Protein AF-A0A7K3Y964-F1 (afdb_monomer_lite)

Sequence (233 aa):
MKKTQQKGSKSNDKAWMKWAYVGVALLFAVAMVGTYFSPMFNKGQAVQAGNVALIGYTIRGEDGRPLITTDQGLLEREYQKGNYNLLLSRGMEIPAGIEIPGEEITAIPIVHPPISGFSGFSLLGFEITSMSGGIAGMRPGEMRTISFSYGENRLEASLSEEDAEGLGLNFTEWEVGDLIPLGLTTSPEIPVGNDTPETPALRFGRILAKTPDSLAITYRYGSADITLNSIVR

Foldseek 3Di:
DDDDDDDDDPDDPVVVVVVVVVVVVVVVVVVVVVVVCVVVVPQADADAAQFKFWKWKFFAAQVRHTQEGQDPVVCVVCVVVVNQNYFYFHTDIAGAQDQDDFADWDFGATPPPDDPLAPHATDGSQQSNQVRHQSGRDTAQDKDKTWTDPDPDQQKDKAWCVRCVVQVHPLVPDDAFDWDWDFDDPDPDDDDDPDDDDRGHTFIWGFHDDDPTITMIHRDITIMTMHGNDTDD

Radius of gyration: 31.88 Å; chains: 1; bounding box: 89×57×113 Å

Structure (mmCIF, N/CA/C/O backbone):
data_AF-A0A7K3Y964-F1
#
_entry.id   AF-A0A7K3Y964-F1
#
loop_
_atom_site.group_PDB
_atom_site.id
_atom_site.type_symbol
_atom_site.label_atom_id
_atom_site.label_alt_id
_atom_site.label_comp_id
_atom_site.label_asym_id
_atom_site.label_entity_id
_atom_site.label_seq_id
_atom_site.pdbx_PDB_ins_code
_atom_site.Cartn_x
_atom_site.Cartn_y
_atom_site.Cartn_z
_atom_site.occupancy
_atom_site.B_iso_or_equiv
_atom_site.auth_seq_id
_atom_site.auth_comp_id
_atom_site.auth_asym_id
_atom_site.auth_atom_id
_atom_site.pdbx_PDB_model_num
ATOM 1 N N . MET A 1 1 ? 63.841 -34.257 -86.795 1.00 43.00 1 MET A N 1
ATOM 2 C CA . MET A 1 1 ? 64.032 -34.453 -85.333 1.00 43.00 1 MET A CA 1
ATOM 3 C C . MET A 1 1 ? 64.375 -33.077 -84.760 1.00 43.00 1 MET A C 1
ATOM 5 O O . MET A 1 1 ? 65.282 -32.475 -85.298 1.00 43.00 1 MET A O 1
ATOM 9 N N . LYS A 1 2 ? 63.652 -32.432 -83.839 1.00 40.22 2 LYS A N 1
ATOM 10 C CA . LYS A 1 2 ? 63.090 -32.850 -82.543 1.00 40.22 2 LYS A CA 1
ATOM 11 C C . LYS A 1 2 ? 61.685 -32.254 -82.325 1.00 40.22 2 LYS A C 1
ATOM 13 O O . LYS A 1 2 ? 61.419 -31.131 -82.732 1.00 40.22 2 LYS A O 1
ATOM 18 N N . LYS A 1 3 ? 60.821 -33.021 -81.653 1.00 44.44 3 LYS A N 1
ATOM 19 C CA . LYS A 1 3 ? 59.568 -32.565 -81.030 1.00 44.44 3 LYS A CA 1
ATOM 20 C C . LYS A 1 3 ? 59.890 -31.823 -79.728 1.00 44.44 3 LYS A C 1
ATOM 22 O O . LYS A 1 3 ? 60.706 -32.336 -78.966 1.00 44.44 3 LYS A O 1
ATOM 27 N N . THR A 1 4 ? 59.123 -30.784 -79.406 1.00 43.81 4 THR A N 1
ATOM 28 C CA . THR A 1 4 ? 58.690 -30.565 -78.019 1.00 43.81 4 THR A CA 1
ATOM 29 C C . THR A 1 4 ? 57.258 -30.046 -77.999 1.00 43.81 4 THR A C 1
ATOM 31 O O . THR A 1 4 ? 56.868 -29.172 -78.765 1.00 43.81 4 THR A O 1
ATOM 34 N N . GLN A 1 5 ? 56.472 -30.705 -77.161 1.00 41.06 5 GLN A N 1
ATOM 35 C CA . GLN A 1 5 ? 55.029 -30.641 -76.991 1.00 41.06 5 GLN A CA 1
ATOM 36 C C . GLN A 1 5 ? 54.697 -29.772 -75.767 1.00 41.06 5 GLN A C 1
ATOM 38 O O . GLN A 1 5 ? 55.498 -29.735 -74.837 1.00 41.06 5 GLN A O 1
ATOM 43 N N . GLN A 1 6 ? 53.449 -29.280 -75.720 1.00 40.16 6 GLN A N 1
ATOM 44 C CA . GLN A 1 6 ? 52.672 -28.920 -74.513 1.00 40.16 6 GLN A CA 1
ATOM 45 C C . GLN A 1 6 ? 53.098 -27.637 -73.761 1.00 40.16 6 GLN A C 1
ATOM 47 O O . GLN A 1 6 ? 54.265 -27.304 -73.694 1.00 40.16 6 GLN A O 1
ATOM 52 N N . LYS A 1 7 ? 52.210 -26.852 -73.135 1.00 33.53 7 LYS A N 1
ATOM 53 C CA . LYS A 1 7 ? 50.866 -27.117 -72.591 1.00 33.53 7 LYS A CA 1
ATOM 54 C C . LYS A 1 7 ? 50.181 -25.766 -72.324 1.00 33.53 7 LYS A C 1
ATOM 56 O O . LYS A 1 7 ? 50.843 -24.829 -71.894 1.00 33.53 7 LYS A O 1
ATOM 61 N N . GLY A 1 8 ? 48.868 -25.684 -72.528 1.00 47.78 8 GLY A N 1
ATOM 62 C CA . GLY A 1 8 ? 48.068 -24.557 -72.046 1.00 47.78 8 GLY A CA 1
ATOM 63 C C . GLY A 1 8 ? 47.901 -24.559 -70.523 1.00 47.78 8 GLY A C 1
ATOM 64 O O . GLY A 1 8 ? 48.021 -25.603 -69.881 1.00 47.78 8 GLY A O 1
ATOM 65 N N . SER A 1 9 ? 47.538 -23.406 -69.964 1.00 38.12 9 SER A N 1
ATOM 66 C CA . SER A 1 9 ? 46.955 -23.300 -68.624 1.00 38.12 9 SER A CA 1
ATOM 67 C C . SER A 1 9 ? 45.809 -22.280 -68.614 1.00 38.12 9 SER A C 1
ATOM 69 O O . SER A 1 9 ? 45.949 -21.113 -68.266 1.00 38.12 9 SER A O 1
ATOM 71 N N . LYS A 1 10 ? 44.610 -22.757 -68.973 1.00 51.78 10 LYS A N 1
ATOM 72 C CA . LYS A 1 10 ? 43.367 -22.228 -68.400 1.00 51.78 10 LYS A CA 1
ATOM 73 C C . LYS A 1 10 ? 43.337 -22.640 -66.927 1.00 51.78 10 LYS A C 1
ATOM 75 O O . LYS A 1 10 ? 43.128 -23.818 -66.658 1.00 51.78 10 LYS A O 1
ATOM 80 N N . SER A 1 11 ? 43.491 -21.699 -65.999 1.00 50.34 11 SER A N 1
ATOM 81 C CA . SER A 1 11 ? 42.806 -21.740 -64.697 1.00 50.34 11 SER A CA 1
ATOM 82 C C . SER A 1 11 ? 43.076 -20.465 -63.898 1.00 50.34 11 SER A C 1
ATOM 84 O O . SER A 1 11 ? 44.125 -20.356 -63.269 1.00 50.34 11 SER A O 1
ATOM 86 N N . ASN A 1 12 ? 42.117 -19.537 -63.858 1.00 52.75 12 ASN A N 1
ATOM 87 C CA . ASN A 1 12 ? 42.086 -18.528 -62.790 1.00 52.75 12 ASN A CA 1
ATOM 88 C C . ASN A 1 12 ? 40.698 -18.331 -62.141 1.00 52.75 12 ASN A C 1
ATOM 90 O O . ASN A 1 12 ? 40.605 -17.730 -61.078 1.00 52.75 12 ASN A O 1
ATOM 94 N N . ASP A 1 13 ? 39.635 -18.951 -62.667 1.00 54.66 13 ASP A N 1
ATOM 95 C CA . ASP A 1 13 ? 38.283 -18.847 -62.081 1.00 54.66 13 ASP A CA 1
ATOM 96 C C . ASP A 1 13 ? 38.135 -19.561 -60.724 1.00 54.66 13 ASP A C 1
ATOM 98 O O . ASP A 1 13 ? 37.376 -19.134 -59.854 1.00 54.66 13 ASP A O 1
ATOM 102 N N . LYS A 1 14 ? 38.898 -20.638 -60.486 1.00 55.53 14 LYS A N 1
ATOM 103 C CA . LYS A 1 14 ? 38.792 -21.433 -59.246 1.00 55.53 14 LYS A CA 1
ATOM 104 C C . LYS A 1 14 ? 39.404 -20.758 -58.014 1.00 55.53 14 LYS A C 1
ATOM 106 O O . LYS A 1 14 ? 39.062 -21.148 -56.901 1.00 55.53 14 LYS A O 1
ATOM 111 N N . ALA A 1 15 ? 40.314 -19.797 -58.182 1.00 58.81 15 ALA A N 1
ATOM 112 C CA . ALA A 1 15 ? 40.944 -19.103 -57.057 1.00 58.81 15 ALA A CA 1
ATOM 113 C C . ALA A 1 15 ? 40.028 -18.004 -56.497 1.00 58.81 15 ALA A C 1
ATOM 115 O O . ALA A 1 15 ? 39.830 -17.935 -55.287 1.00 58.81 15 ALA A O 1
ATOM 116 N N . TRP A 1 16 ? 39.393 -17.223 -57.377 1.00 59.56 16 TRP A N 1
ATOM 117 C CA . TRP A 1 16 ? 38.387 -16.216 -57.019 1.00 59.56 16 TRP A CA 1
ATOM 118 C C . TRP A 1 16 ? 37.216 -16.817 -56.228 1.00 59.56 16 TRP A C 1
ATOM 120 O O . TRP A 1 16 ? 36.847 -16.299 -55.175 1.00 59.56 16 TRP A O 1
ATOM 130 N N . MET A 1 17 ? 36.683 -17.962 -56.674 1.00 63.09 17 MET A N 1
ATOM 131 C CA . MET A 1 17 ? 35.567 -18.620 -55.979 1.00 63.09 17 MET A CA 1
ATOM 132 C C . MET A 1 17 ? 35.935 -19.072 -54.559 1.00 63.09 17 MET A C 1
ATOM 134 O O . MET A 1 17 ? 35.080 -19.041 -53.680 1.00 63.09 17 MET A O 1
ATOM 138 N N . LYS A 1 18 ? 37.197 -19.446 -54.300 1.00 63.88 18 LYS A N 1
ATOM 139 C CA . LYS A 1 18 ? 3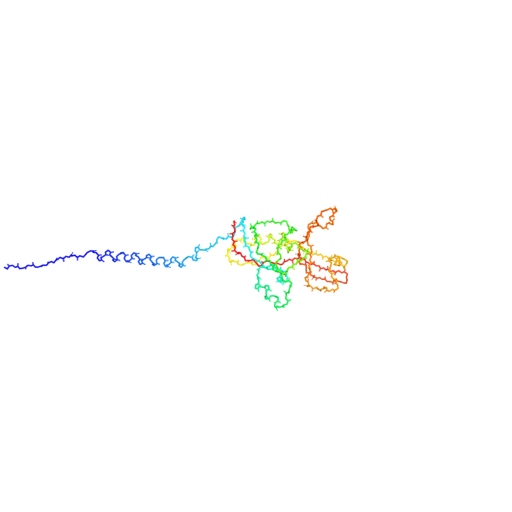7.659 -19.805 -52.948 1.00 63.88 18 LYS A CA 1
ATOM 140 C C . LYS A 1 18 ? 37.705 -18.590 -52.023 1.00 63.88 18 LYS A C 1
ATOM 142 O O . LYS A 1 18 ? 37.262 -18.694 -50.886 1.00 63.88 18 LYS A O 1
ATOM 147 N N . TRP A 1 19 ? 38.175 -17.442 -52.511 1.00 69.44 19 TRP A N 1
ATOM 148 C CA . TRP A 1 19 ? 38.199 -16.198 -51.733 1.00 69.44 19 TRP A CA 1
ATOM 149 C C . TRP A 1 19 ? 36.795 -15.658 -51.448 1.00 69.44 19 TRP A C 1
ATOM 151 O O . TRP A 1 19 ? 36.532 -15.220 -50.331 1.00 69.44 19 TRP A O 1
ATOM 161 N N . ALA A 1 20 ? 35.869 -15.780 -52.403 1.00 69.75 20 ALA A N 1
ATOM 162 C CA . ALA A 1 20 ? 34.461 -15.452 -52.187 1.00 69.75 20 ALA A CA 1
ATOM 163 C C . ALA A 1 20 ? 33.825 -16.350 -51.109 1.00 69.75 20 ALA A C 1
ATOM 165 O O . ALA A 1 20 ? 33.141 -15.854 -50.217 1.00 69.75 20 ALA A O 1
ATOM 166 N N . TYR A 1 21 ? 34.105 -17.658 -51.139 1.00 70.31 21 TYR A N 1
ATOM 167 C CA . TYR A 1 21 ? 33.585 -18.601 -50.144 1.00 70.31 21 TYR A CA 1
ATOM 168 C C . TYR A 1 21 ? 34.138 -18.330 -48.739 1.00 70.31 21 TYR A C 1
ATOM 170 O O . TYR A 1 21 ? 33.394 -18.375 -47.764 1.00 70.31 21 TYR A O 1
ATOM 178 N N . VAL A 1 22 ? 35.428 -17.995 -48.636 1.00 75.06 22 VAL A N 1
ATOM 179 C CA . VAL A 1 22 ? 36.065 -17.604 -47.368 1.00 75.06 22 VAL A CA 1
ATOM 180 C C . VAL A 1 22 ? 35.473 -16.294 -46.839 1.00 75.06 22 VAL A C 1
ATOM 182 O O . VAL A 1 22 ? 35.192 -16.201 -45.648 1.00 75.06 22 VAL A O 1
ATOM 185 N N . GLY A 1 23 ? 35.209 -15.311 -47.706 1.00 73.94 23 GLY A N 1
ATOM 186 C CA . GLY A 1 23 ? 34.567 -14.050 -47.319 1.00 73.94 23 GLY A CA 1
ATOM 187 C C . GLY A 1 23 ? 33.137 -14.234 -46.798 1.00 73.94 23 GLY A C 1
ATOM 188 O O . GLY A 1 23 ? 32.782 -13.676 -45.761 1.00 73.94 23 GLY A O 1
ATOM 189 N N . VAL A 1 24 ? 32.332 -15.066 -47.468 1.00 72.94 24 VAL A N 1
ATOM 190 C CA . VAL A 1 24 ? 30.958 -15.381 -47.036 1.00 72.94 24 VAL A CA 1
ATOM 191 C C . VAL A 1 24 ? 30.953 -16.197 -45.741 1.00 72.94 24 VAL A C 1
ATOM 193 O O . VAL A 1 24 ? 30.169 -15.904 -44.840 1.00 72.94 24 VAL A O 1
ATOM 196 N N . ALA A 1 25 ? 31.852 -17.176 -45.603 1.00 72.38 25 ALA A N 1
ATOM 197 C CA . ALA A 1 25 ? 31.982 -17.963 -44.378 1.00 72.38 25 ALA A CA 1
ATOM 198 C C . ALA A 1 25 ? 32.394 -17.097 -43.174 1.00 72.38 25 ALA A C 1
ATOM 200 O O . ALA A 1 25 ? 31.863 -17.278 -42.080 1.00 72.38 25 ALA A O 1
ATOM 201 N N . LEU A 1 26 ? 33.285 -16.118 -43.378 1.00 76.62 26 LEU A N 1
ATOM 202 C CA . LEU A 1 26 ? 33.692 -15.176 -42.335 1.00 76.62 26 LEU A CA 1
ATOM 203 C C . LEU A 1 26 ? 32.535 -14.255 -41.916 1.00 76.62 26 LEU A C 1
ATOM 205 O O . LEU A 1 26 ? 32.323 -14.051 -40.725 1.00 76.62 26 LEU A O 1
ATOM 209 N N . LEU A 1 27 ? 31.747 -13.747 -42.870 1.00 74.81 27 LEU A N 1
ATOM 210 C CA . LEU A 1 27 ? 30.560 -12.934 -42.576 1.00 74.81 27 LEU A CA 1
ATOM 211 C C . LEU A 1 27 ? 29.505 -13.714 -41.786 1.00 74.81 27 LEU A C 1
ATOM 213 O O . LEU A 1 27 ? 28.952 -13.181 -40.829 1.00 74.81 27 LEU A O 1
ATOM 217 N N . PHE A 1 28 ? 29.264 -14.981 -42.133 1.00 71.81 28 PHE A N 1
ATOM 218 C CA . PHE A 1 28 ? 28.361 -15.846 -41.369 1.00 71.81 28 PHE A CA 1
ATOM 219 C C . PHE A 1 28 ? 28.882 -16.129 -39.958 1.00 71.81 28 PHE A C 1
ATOM 221 O O . PHE A 1 28 ? 28.105 -16.079 -39.007 1.00 71.81 28 PHE A O 1
ATOM 228 N N . ALA A 1 29 ? 30.186 -16.366 -39.799 1.00 71.75 29 ALA A N 1
ATOM 229 C CA . ALA A 1 29 ? 30.793 -16.552 -38.485 1.00 71.75 29 ALA A CA 1
ATOM 230 C C . ALA A 1 29 ? 30.676 -15.284 -37.620 1.00 71.75 29 ALA A C 1
ATOM 232 O O . ALA A 1 29 ? 30.293 -15.369 -36.456 1.00 71.75 29 ALA A O 1
ATOM 233 N N . VAL A 1 30 ? 30.925 -14.099 -38.189 1.00 70.12 30 VAL A N 1
ATOM 234 C CA . VAL A 1 30 ? 30.773 -12.813 -37.486 1.00 70.12 30 VAL A CA 1
ATOM 235 C C . VAL A 1 30 ? 29.307 -12.522 -37.158 1.00 70.12 30 VAL A C 1
ATOM 237 O O . VAL A 1 30 ? 29.026 -12.061 -36.057 1.00 70.12 30 VAL A O 1
ATOM 240 N N . ALA A 1 31 ? 28.362 -12.832 -38.049 1.00 65.88 31 ALA A N 1
ATOM 241 C CA . ALA A 1 31 ? 26.932 -12.675 -37.782 1.00 65.88 31 ALA A CA 1
ATOM 242 C C . ALA A 1 31 ? 26.446 -13.619 -36.667 1.00 65.88 31 ALA A C 1
ATOM 244 O O . ALA A 1 31 ? 25.733 -13.177 -35.768 1.00 65.88 31 ALA A O 1
ATOM 245 N N . MET A 1 32 ? 26.889 -14.883 -36.671 1.00 67.62 32 MET A N 1
ATOM 246 C CA . MET A 1 32 ? 26.578 -15.849 -35.609 1.00 67.62 32 MET A CA 1
ATOM 247 C C . MET A 1 32 ? 27.171 -15.430 -34.255 1.00 67.62 32 MET A C 1
ATOM 249 O O . MET A 1 32 ? 26.496 -15.530 -33.232 1.00 67.62 32 MET A O 1
ATOM 253 N N . VAL A 1 33 ? 28.397 -14.899 -34.225 1.00 60.03 33 VAL A N 1
ATOM 254 C CA . VAL A 1 33 ? 28.997 -14.363 -32.988 1.00 60.03 33 VAL A CA 1
ATOM 255 C C . VAL A 1 33 ? 28.315 -13.054 -32.562 1.00 60.03 33 VAL A C 1
ATOM 257 O O . VAL A 1 33 ? 28.062 -12.852 -31.377 1.00 60.03 33 VAL A O 1
ATOM 260 N N . GLY A 1 34 ? 27.931 -12.193 -33.506 1.00 55.44 34 GLY A N 1
ATOM 261 C CA . GLY A 1 34 ? 27.191 -10.956 -33.245 1.00 55.44 34 GLY A CA 1
ATOM 262 C C . GLY A 1 34 ? 25.827 -11.200 -32.596 1.00 55.44 34 GLY A C 1
ATOM 263 O O . GLY A 1 34 ? 25.453 -10.482 -31.669 1.00 55.44 34 GLY A O 1
ATOM 264 N N . THR A 1 35 ? 25.117 -12.264 -32.989 1.00 57.16 35 THR A N 1
ATOM 265 C CA . THR A 1 35 ? 23.858 -12.661 -32.336 1.00 57.16 35 THR A CA 1
ATOM 266 C C . THR A 1 35 ? 24.044 -13.115 -30.886 1.00 57.16 35 THR A C 1
ATOM 268 O O . THR A 1 35 ? 23.168 -12.858 -30.064 1.00 57.16 35 THR A O 1
ATOM 271 N N . TYR A 1 36 ? 25.201 -13.687 -30.526 1.00 54.66 36 TYR A N 1
ATOM 272 C CA . TYR A 1 36 ? 25.518 -14.044 -29.135 1.00 54.66 36 TYR A CA 1
ATOM 273 C C . TYR A 1 36 ? 25.772 -12.823 -28.235 1.00 54.66 36 TYR A C 1
ATOM 275 O O . TYR A 1 36 ? 25.549 -12.902 -27.029 1.00 54.66 36 TYR A O 1
ATOM 283 N N . PHE A 1 37 ? 26.186 -11.685 -28.802 1.00 52.47 37 PHE A N 1
ATOM 284 C CA . PHE A 1 37 ? 26.335 -10.422 -28.067 1.00 52.47 37 PHE A CA 1
ATOM 285 C C . PHE A 1 37 ? 25.063 -9.565 -28.047 1.00 52.47 37 PHE A C 1
ATOM 287 O O . PHE A 1 37 ? 25.007 -8.586 -27.302 1.00 52.47 37 PHE A O 1
ATOM 294 N N . SER A 1 38 ? 24.020 -9.933 -28.796 1.00 50.50 38 SER A N 1
ATOM 295 C CA . SER A 1 38 ? 22.743 -9.206 -28.822 1.00 50.50 38 SER A CA 1
ATOM 296 C C . SER A 1 38 ? 22.124 -8.969 -27.424 1.00 50.50 38 SER A C 1
ATOM 298 O O . SER A 1 38 ? 21.697 -7.842 -27.164 1.00 50.50 38 SER A O 1
ATOM 300 N N . PRO A 1 39 ? 22.176 -9.914 -26.456 1.00 52.00 39 PRO A N 1
ATOM 301 C CA . PRO A 1 39 ? 21.685 -9.668 -25.094 1.00 52.00 39 PRO A CA 1
ATOM 302 C C . PRO A 1 39 ? 22.510 -8.635 -24.307 1.00 52.00 39 PRO A C 1
ATOM 304 O O . PRO A 1 39 ? 22.004 -8.029 -23.368 1.00 52.00 39 PRO A O 1
ATOM 307 N N . MET A 1 40 ? 23.779 -8.412 -24.672 1.00 49.53 40 MET A N 1
ATOM 308 C CA . MET A 1 40 ? 24.659 -7.453 -23.992 1.00 49.53 40 MET A CA 1
ATOM 309 C C . MET A 1 40 ? 24.395 -6.006 -24.444 1.00 49.53 40 MET A C 1
ATOM 311 O O . MET A 1 40 ? 24.600 -5.078 -23.661 1.00 49.53 40 MET A O 1
ATOM 315 N N . PHE A 1 41 ? 23.891 -5.824 -25.670 1.00 52.41 41 PHE A N 1
ATOM 316 C CA . PHE A 1 41 ? 23.485 -4.525 -26.223 1.00 52.41 41 PHE A CA 1
ATOM 317 C C . PHE A 1 41 ? 22.036 -4.148 -25.899 1.00 52.41 41 PHE A C 1
ATOM 319 O O . PHE A 1 41 ? 21.684 -2.977 -25.984 1.00 52.41 41 PHE A O 1
ATOM 326 N N . ASN A 1 42 ? 21.218 -5.107 -25.457 1.00 48.47 42 ASN A N 1
ATOM 327 C CA . ASN A 1 42 ? 19.832 -4.879 -25.050 1.00 48.47 42 ASN A CA 1
ATOM 328 C C . ASN A 1 42 ? 19.694 -4.609 -23.539 1.00 48.47 42 ASN A C 1
ATOM 330 O O . ASN A 1 42 ? 18.704 -4.981 -22.911 1.00 48.47 42 ASN A O 1
ATOM 334 N N . LYS A 1 43 ? 20.696 -3.961 -22.927 1.00 56.91 43 LYS A N 1
ATOM 335 C CA . LYS A 1 43 ? 20.522 -3.363 -21.599 1.00 56.91 43 LYS A CA 1
ATOM 336 C C . LYS A 1 43 ? 19.595 -2.166 -21.776 1.00 56.91 43 LYS A C 1
ATOM 338 O O . LYS A 1 43 ? 20.063 -1.077 -22.096 1.00 56.91 43 LYS A O 1
ATOM 343 N N . GLY A 1 44 ? 18.292 -2.400 -21.618 1.00 66.56 44 GLY A N 1
ATOM 344 C CA . GLY A 1 44 ? 17.281 -1.348 -21.637 1.00 66.56 44 GLY A CA 1
ATOM 345 C C . GLY A 1 44 ? 17.713 -0.165 -20.769 1.00 66.56 44 GLY A C 1
ATOM 346 O O . GLY A 1 44 ? 18.407 -0.343 -19.759 1.00 66.56 44 GLY A O 1
ATOM 347 N N . GLN A 1 45 ? 17.350 1.042 -21.203 1.00 85.31 45 GLN A N 1
ATOM 348 C CA . GLN A 1 45 ? 17.661 2.268 -20.478 1.00 85.31 45 GLN A CA 1
ATOM 349 C C . GLN A 1 45 ? 17.210 2.126 -19.020 1.00 85.31 45 GLN A C 1
ATOM 351 O O . GLN A 1 45 ? 16.137 1.594 -18.741 1.00 85.31 45 GLN A O 1
ATOM 356 N N . ALA A 1 46 ? 18.072 2.539 -18.093 1.00 92.25 46 ALA A N 1
ATOM 357 C CA . ALA A 1 46 ? 17.712 2.603 -16.686 1.00 92.25 46 ALA A CA 1
ATOM 358 C C . ALA A 1 46 ? 16.883 3.865 -16.430 1.00 92.25 46 ALA A C 1
ATOM 360 O O . ALA A 1 46 ? 17.123 4.893 -17.066 1.00 92.25 46 ALA A O 1
ATOM 361 N N . VAL A 1 47 ? 15.951 3.792 -15.483 1.00 93.31 47 VAL A N 1
ATOM 362 C CA . VAL A 1 47 ? 15.156 4.937 -15.028 1.00 93.31 47 VAL A CA 1
ATOM 363 C C . VAL A 1 47 ? 16.080 6.039 -14.519 1.00 93.31 47 VAL A C 1
ATOM 365 O O . VAL A 1 47 ? 16.936 5.795 -13.666 1.00 93.31 47 VAL A O 1
ATOM 368 N N . GLN A 1 48 ? 15.892 7.257 -15.017 1.00 92.69 48 GLN A N 1
ATOM 369 C CA . GLN A 1 48 ? 16.549 8.468 -14.532 1.00 92.69 48 GLN A CA 1
ATOM 370 C C . GLN A 1 48 ? 15.511 9.396 -13.897 1.00 92.69 48 GLN A C 1
ATOM 372 O O . GLN A 1 48 ? 14.310 9.250 -14.121 1.00 92.69 48 GLN A O 1
ATOM 377 N N . ALA A 1 49 ? 15.967 10.352 -13.086 1.00 90.38 49 ALA A N 1
ATOM 378 C CA . ALA A 1 49 ? 15.080 11.366 -12.527 1.00 90.38 49 ALA A CA 1
ATOM 379 C C . ALA A 1 49 ? 14.357 12.125 -13.654 1.00 90.38 49 ALA A C 1
ATOM 381 O O . ALA A 1 49 ? 14.973 12.489 -14.657 1.00 90.38 49 ALA A O 1
ATOM 382 N N . GLY A 1 50 ? 13.053 12.340 -13.491 1.00 88.44 50 GLY A N 1
ATOM 383 C CA . GLY A 1 50 ? 12.192 12.950 -14.506 1.00 88.44 50 GLY A CA 1
ATOM 384 C C . GLY 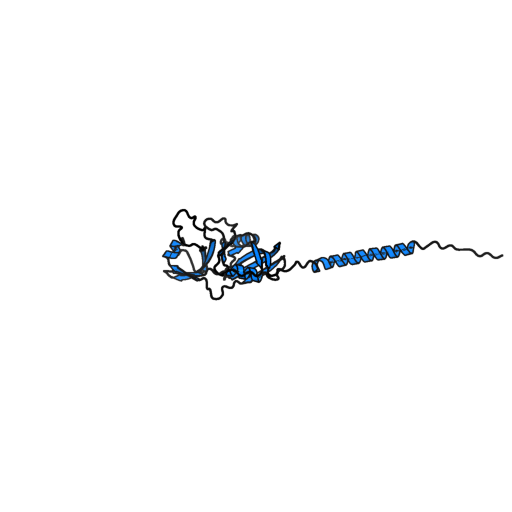A 1 50 ? 11.581 11.970 -15.512 1.00 88.44 50 GLY A C 1
ATOM 385 O O . GLY A 1 50 ? 10.628 12.352 -16.192 1.00 88.44 50 GLY A O 1
ATOM 386 N N . ASN A 1 51 ? 12.048 10.716 -15.582 1.00 93.81 51 ASN A N 1
ATOM 387 C CA . ASN A 1 51 ? 11.332 9.686 -16.333 1.00 93.81 51 ASN A CA 1
ATOM 388 C C . ASN A 1 51 ? 9.992 9.352 -15.671 1.00 93.81 51 ASN A C 1
ATOM 390 O O . ASN A 1 51 ? 9.836 9.476 -14.457 1.00 93.81 51 ASN A O 1
ATOM 394 N N . VAL A 1 52 ? 9.051 8.842 -16.461 1.00 96.00 52 VAL A N 1
ATOM 395 C CA . VAL A 1 52 ? 7.839 8.190 -15.950 1.00 96.00 52 VAL A CA 1
ATOM 396 C C . VAL A 1 52 ? 7.942 6.692 -16.192 1.00 96.00 52 VAL A C 1
ATOM 398 O O . VAL A 1 52 ? 8.145 6.243 -17.322 1.00 96.00 52 VAL A O 1
ATOM 401 N N . ALA A 1 53 ? 7.805 5.916 -15.123 1.00 96.19 53 ALA A N 1
ATOM 402 C CA . ALA A 1 53 ? 7.860 4.464 -15.146 1.00 96.19 53 ALA A CA 1
ATOM 403 C C . ALA A 1 53 ? 6.463 3.865 -14.982 1.00 96.19 53 ALA A C 1
ATOM 405 O O . ALA A 1 53 ? 5.703 4.303 -14.124 1.00 96.19 53 ALA A O 1
ATOM 406 N N . LEU A 1 54 ? 6.154 2.823 -15.753 1.00 97.38 54 LEU A N 1
ATOM 407 C CA . LEU A 1 54 ? 5.008 1.960 -15.489 1.00 97.38 54 LEU A CA 1
ATOM 408 C C . LEU A 1 54 ? 5.466 0.815 -14.587 1.00 97.38 54 LEU A C 1
ATOM 410 O O . LEU A 1 54 ? 6.358 0.045 -14.958 1.00 97.38 54 LEU A O 1
ATOM 414 N N . ILE A 1 55 ? 4.839 0.680 -13.422 1.00 98.00 55 ILE A N 1
ATOM 415 C CA . ILE A 1 55 ? 5.223 -0.305 -12.411 1.00 98.00 55 ILE A CA 1
ATOM 416 C C . ILE A 1 55 ? 4.087 -1.268 -12.061 1.00 98.00 55 ILE A C 1
ATOM 418 O O . ILE A 1 55 ? 2.913 -0.896 -12.019 1.00 98.00 55 ILE A O 1
ATOM 422 N N . GLY A 1 56 ? 4.454 -2.516 -11.780 1.00 98.44 56 GLY A N 1
ATOM 423 C CA . GLY A 1 56 ? 3.681 -3.418 -10.929 1.00 98.44 56 GLY A CA 1
ATOM 424 C C . GLY A 1 56 ? 4.187 -3.313 -9.493 1.00 98.44 56 GLY A C 1
ATOM 425 O O . GLY A 1 56 ? 5.350 -2.964 -9.278 1.00 98.44 56 GLY A O 1
ATOM 426 N N . TYR A 1 57 ? 3.342 -3.590 -8.506 1.00 98.62 57 TYR A N 1
ATOM 427 C CA . TYR A 1 57 ? 3.725 -3.443 -7.105 1.00 98.62 57 TYR A CA 1
ATOM 428 C C . TYR A 1 57 ? 2.963 -4.378 -6.164 1.00 98.62 57 TYR A C 1
ATOM 430 O O . TYR A 1 57 ? 1.867 -4.841 -6.466 1.00 98.62 57 TYR A O 1
ATOM 438 N N . THR A 1 58 ? 3.543 -4.621 -4.990 1.00 98.69 58 THR A N 1
ATOM 439 C CA . THR A 1 58 ? 2.847 -5.122 -3.799 1.00 98.69 58 THR A CA 1
ATOM 440 C C . THR A 1 58 ? 3.197 -4.233 -2.619 1.00 98.69 58 THR A C 1
ATOM 442 O O . THR A 1 58 ? 4.360 -4.172 -2.229 1.00 98.69 58 THR A O 1
ATOM 445 N N . ILE A 1 59 ? 2.203 -3.560 -2.050 1.00 98.62 59 ILE A N 1
ATOM 446 C CA . ILE A 1 59 ? 2.363 -2.768 -0.830 1.00 98.62 59 ILE A CA 1
ATOM 447 C C . ILE A 1 59 ? 2.208 -3.694 0.367 1.00 98.62 59 ILE A C 1
ATOM 449 O O . ILE A 1 59 ? 1.272 -4.498 0.420 1.00 98.62 59 ILE A O 1
ATOM 453 N N . ARG A 1 60 ? 3.120 -3.578 1.329 1.00 98.19 60 ARG A N 1
ATOM 454 C CA . ARG A 1 60 ? 3.143 -4.395 2.539 1.00 98.19 60 ARG A CA 1
ATOM 455 C C . ARG A 1 60 ? 2.983 -3.546 3.786 1.00 98.19 60 ARG A C 1
ATOM 457 O O . ARG A 1 60 ? 3.549 -2.457 3.882 1.00 98.19 60 ARG A O 1
ATOM 464 N N . GLY A 1 61 ? 2.262 -4.083 4.764 1.00 96.19 61 GLY A N 1
ATOM 465 C CA . GLY A 1 61 ? 2.262 -3.565 6.127 1.00 96.19 61 GLY A CA 1
ATOM 466 C C . GLY A 1 61 ? 3.649 -3.667 6.764 1.00 96.19 61 GLY A C 1
ATOM 467 O O . GLY A 1 61 ? 4.545 -4.338 6.248 1.00 96.19 61 GLY A O 1
ATOM 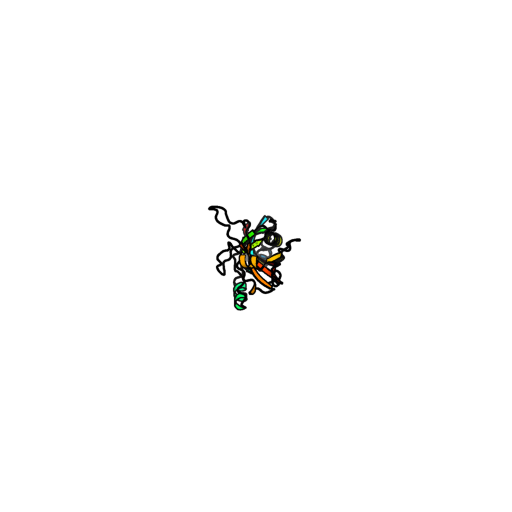468 N N . GLU A 1 62 ? 3.842 -3.007 7.904 1.00 93.44 62 GLU A N 1
ATOM 469 C CA . GLU A 1 62 ? 5.102 -3.085 8.664 1.00 93.44 62 GLU A CA 1
ATOM 470 C C . GLU A 1 62 ? 5.429 -4.503 9.161 1.00 93.44 62 GLU A C 1
ATOM 472 O O . GLU A 1 62 ? 6.585 -4.822 9.422 1.00 93.44 62 GLU A O 1
ATOM 477 N N . ASP A 1 63 ? 4.423 -5.370 9.263 1.00 91.44 63 ASP A N 1
ATOM 478 C CA . ASP A 1 63 ? 4.567 -6.788 9.595 1.00 91.44 63 ASP A CA 1
ATOM 479 C C . ASP A 1 63 ? 4.866 -7.676 8.368 1.00 91.44 63 ASP A C 1
ATOM 481 O O . ASP A 1 63 ? 4.959 -8.898 8.483 1.00 91.44 63 ASP A O 1
ATOM 485 N N . GLY A 1 64 ? 5.014 -7.072 7.184 1.00 93.50 64 GLY A N 1
ATOM 486 C CA . GLY A 1 64 ? 5.310 -7.751 5.925 1.00 93.50 64 GLY A CA 1
ATOM 487 C C . GLY A 1 64 ? 4.092 -8.344 5.210 1.00 93.50 64 GLY A C 1
ATOM 488 O O . GLY A 1 64 ? 4.247 -8.863 4.093 1.00 93.50 64 GLY A O 1
ATOM 489 N N . ARG A 1 65 ? 2.884 -8.261 5.789 1.00 93.44 65 ARG A N 1
ATOM 490 C CA . ARG A 1 65 ? 1.662 -8.760 5.142 1.00 93.44 65 ARG A CA 1
ATOM 491 C C . ARG A 1 65 ? 1.342 -7.933 3.896 1.00 93.44 65 ARG A C 1
ATOM 493 O O . ARG A 1 65 ? 1.398 -6.705 3.962 1.00 93.44 65 ARG A O 1
ATOM 500 N N . PRO A 1 66 ? 1.014 -8.565 2.757 1.00 97.19 66 PRO A N 1
ATOM 501 C CA . PRO A 1 66 ? 0.601 -7.829 1.571 1.00 97.19 66 PRO A CA 1
ATOM 502 C C . PRO A 1 66 ? -0.787 -7.215 1.807 1.00 97.19 66 PRO A C 1
ATOM 504 O O . PRO A 1 66 ? -1.691 -7.889 2.295 1.00 97.19 66 PRO A O 1
ATOM 507 N N . LEU A 1 67 ? -0.946 -5.940 1.455 1.00 97.69 67 LEU A N 1
ATOM 508 C CA . LEU A 1 67 ? -2.187 -5.177 1.633 1.00 97.69 67 LEU A CA 1
ATOM 509 C C . LEU A 1 67 ? -2.894 -4.940 0.298 1.00 97.69 67 LEU A C 1
ATOM 511 O O . LEU A 1 67 ? -4.098 -5.141 0.172 1.00 97.69 67 LEU A O 1
ATOM 515 N N .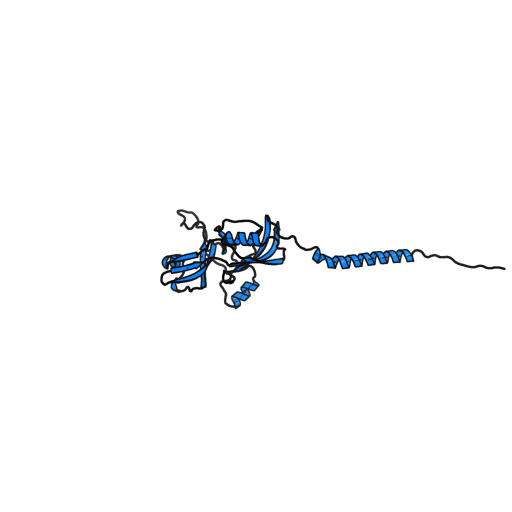 ILE A 1 68 ? -2.126 -4.558 -0.722 1.00 98.38 68 ILE A N 1
ATOM 516 C CA . ILE A 1 68 ? -2.605 -4.414 -2.095 1.00 98.38 68 ILE A CA 1
ATOM 517 C C . ILE A 1 68 ? -1.511 -4.836 -3.071 1.00 98.38 68 ILE A C 1
ATOM 519 O O . ILE A 1 68 ? -0.330 -4.567 -2.845 1.00 98.38 68 ILE A O 1
ATOM 523 N N . THR A 1 69 ? -1.886 -5.519 -4.147 1.00 98.62 69 THR A N 1
ATOM 524 C CA . THR A 1 69 ? -0.945 -6.045 -5.140 1.00 98.62 69 THR A CA 1
ATOM 525 C C . THR A 1 69 ? -1.448 -5.868 -6.565 1.00 98.62 69 THR A C 1
ATOM 527 O O . THR A 1 69 ? -2.644 -5.759 -6.806 1.00 98.62 69 THR A O 1
ATOM 530 N N . THR A 1 70 ? -0.536 -5.875 -7.531 1.00 98.56 70 THR A N 1
ATOM 531 C CA . THR A 1 70 ? -0.840 -6.059 -8.956 1.00 98.56 70 THR A CA 1
ATOM 532 C C . THR A 1 70 ? -0.614 -7.505 -9.419 1.00 98.56 70 THR A C 1
ATOM 534 O O . THR A 1 70 ? -0.911 -7.828 -10.566 1.00 98.56 70 THR A O 1
ATOM 537 N N . ASP A 1 71 ? -0.054 -8.372 -8.567 1.00 98.12 71 ASP A N 1
ATOM 538 C CA . ASP A 1 71 ? 0.212 -9.785 -8.863 1.00 98.12 71 ASP A CA 1
ATOM 539 C C . ASP A 1 71 ? -1.026 -10.641 -8.547 1.00 98.12 71 ASP A C 1
ATOM 541 O O . ASP A 1 71 ? -1.320 -10.965 -7.394 1.00 98.12 71 ASP A O 1
ATOM 545 N N . GLN A 1 72 ? -1.743 -11.043 -9.599 1.00 97.44 72 GLN A N 1
ATOM 546 C CA . GLN A 1 72 ? -2.906 -11.932 -9.493 1.00 97.44 72 GLN A CA 1
ATOM 547 C C . GLN A 1 72 ? -2.549 -13.300 -8.902 1.00 97.44 72 GLN A C 1
ATOM 549 O O . GLN A 1 72 ? -3.316 -13.851 -8.118 1.00 97.44 72 GLN A O 1
ATOM 554 N N . GLY A 1 73 ? -1.368 -13.835 -9.216 1.00 97.81 73 GLY A N 1
ATOM 555 C CA . GLY A 1 73 ? -0.928 -15.111 -8.666 1.00 97.81 73 GLY A CA 1
ATOM 556 C C . GLY A 1 73 ? -0.644 -15.016 -7.168 1.00 97.81 73 GLY A C 1
ATOM 557 O O . GLY A 1 73 ? -0.883 -15.977 -6.437 1.00 97.81 73 GLY A O 1
ATOM 558 N N . LEU A 1 74 ? -0.143 -13.874 -6.684 1.00 97.62 74 LEU A N 1
ATOM 559 C CA . LEU A 1 74 ? -0.014 -13.632 -5.245 1.00 97.62 74 LEU A CA 1
ATOM 560 C C . LEU A 1 74 ? -1.384 -13.587 -4.572 1.00 97.62 74 LEU A C 1
ATOM 562 O O . LEU A 1 74 ? -1.565 -14.269 -3.565 1.00 97.62 74 LEU A O 1
ATOM 566 N N . LEU A 1 75 ? -2.338 -12.850 -5.146 1.00 98.00 75 LEU A N 1
ATOM 567 C CA . LEU A 1 75 ? -3.709 -12.775 -4.641 1.00 98.00 75 LEU A CA 1
ATOM 568 C C . LEU A 1 75 ? -4.329 -14.168 -4.476 1.00 98.00 75 LEU A C 1
ATOM 570 O O . LEU A 1 75 ? -4.777 -14.520 -3.387 1.00 98.00 75 LEU A O 1
ATOM 574 N N . GLU A 1 76 ? -4.292 -14.984 -5.531 1.00 97.31 76 GLU A N 1
ATOM 575 C CA . GLU A 1 76 ? -4.844 -16.342 -5.520 1.00 97.31 76 GLU A CA 1
ATOM 576 C C . GLU A 1 76 ? -4.219 -17.212 -4.423 1.00 97.31 76 GLU A C 1
ATOM 578 O O . GLU A 1 76 ? -4.932 -17.892 -3.681 1.00 97.31 76 GLU A O 1
ATOM 583 N N . ARG A 1 77 ? -2.887 -17.169 -4.278 1.00 97.44 77 ARG A N 1
ATOM 584 C CA . ARG A 1 77 ? -2.171 -17.940 -3.249 1.00 97.44 77 ARG A CA 1
ATOM 585 C C . ARG A 1 77 ? -2.521 -17.493 -1.835 1.00 97.44 77 ARG A C 1
ATOM 587 O O . ARG A 1 77 ? -2.583 -18.334 -0.944 1.00 97.44 77 ARG A O 1
ATOM 594 N N . GLU A 1 78 ? -2.703 -16.198 -1.606 1.00 96.62 78 GLU A N 1
ATOM 595 C CA . GLU A 1 78 ? -3.074 -15.673 -0.291 1.00 96.62 78 GLU A CA 1
ATOM 596 C C . GLU A 1 78 ? -4.534 -16.006 0.046 1.00 96.62 78 GLU A C 1
ATOM 598 O O . GLU A 1 78 ? -4.818 -16.454 1.156 1.00 96.62 78 GLU A O 1
ATOM 603 N N . TYR A 1 79 ? -5.445 -15.938 -0.925 1.00 96.38 79 TYR A N 1
ATOM 604 C CA . TYR A 1 79 ? -6.850 -16.306 -0.721 1.00 96.38 79 TYR A CA 1
ATOM 605 C C . TYR A 1 79 ? -7.006 -17.796 -0.409 1.00 96.38 79 TYR A C 1
ATOM 607 O O . TYR A 1 79 ? -7.768 -18.163 0.481 1.00 96.38 79 TYR A O 1
ATOM 615 N N . GLN A 1 80 ? -6.225 -18.663 -1.058 1.00 96.50 80 GLN A N 1
ATOM 616 C CA . GLN A 1 80 ? -6.188 -20.096 -0.736 1.00 96.50 80 GLN A CA 1
ATOM 617 C C . GLN A 1 80 ? -5.716 -20.383 0.698 1.00 96.50 80 GLN A C 1
ATOM 619 O O . GLN A 1 80 ? -6.076 -21.414 1.263 1.00 96.50 80 GLN A O 1
ATOM 624 N N . LYS A 1 81 ? -4.934 -19.480 1.300 1.00 95.31 81 LYS A N 1
ATOM 625 C CA . LYS A 1 81 ? -4.515 -19.558 2.709 1.00 95.31 81 LYS A CA 1
ATOM 626 C C . LYS A 1 81 ? -5.527 -18.931 3.675 1.00 95.31 81 LYS A C 1
ATOM 628 O O . LYS A 1 81 ? -5.291 -18.959 4.878 1.00 95.31 81 LYS A O 1
ATOM 633 N N . GLY A 1 82 ? -6.624 -18.362 3.171 1.00 92.38 82 GLY A N 1
ATOM 634 C CA . GLY A 1 82 ? -7.623 -17.642 3.961 1.00 92.38 82 GLY A CA 1
ATOM 635 C C . GLY A 1 82 ? -7.328 -16.151 4.166 1.00 92.38 82 GLY A C 1
ATOM 636 O O . GLY A 1 82 ? -8.039 -15.495 4.923 1.00 92.38 82 GLY A O 1
ATOM 637 N N . ASN A 1 83 ? -6.316 -15.589 3.497 1.00 88.50 83 ASN A N 1
ATOM 638 C CA . ASN A 1 83 ? -5.961 -14.173 3.607 1.00 88.50 83 ASN A CA 1
ATOM 639 C C . ASN A 1 83 ? -6.773 -13.328 2.613 1.00 88.50 83 ASN A C 1
ATOM 641 O O . ASN A 1 83 ? -6.260 -12.876 1.590 1.00 88.50 83 ASN A O 1
ATOM 645 N N . TYR A 1 84 ? -8.049 -13.100 2.927 1.00 90.12 84 TYR A N 1
ATOM 646 C CA . TYR A 1 84 ? -8.980 -12.360 2.061 1.00 90.12 84 TYR A CA 1
ATOM 647 C C . TYR A 1 84 ? -8.827 -10.830 2.115 1.00 90.12 84 TYR A C 1
ATOM 649 O O . TYR A 1 84 ? -9.431 -10.125 1.313 1.00 90.12 84 TYR A O 1
ATOM 657 N N . ASN A 1 85 ? -7.990 -10.312 3.019 1.00 90.06 85 ASN A N 1
ATOM 658 C CA . ASN A 1 85 ? -7.757 -8.871 3.184 1.00 90.06 85 ASN A CA 1
ATOM 659 C C . ASN A 1 85 ? -6.797 -8.281 2.133 1.00 90.06 85 ASN A C 1
ATOM 661 O O . ASN A 1 85 ? -6.592 -7.070 2.105 1.00 90.06 85 ASN A O 1
ATOM 665 N N . LEU A 1 86 ? -6.198 -9.117 1.275 1.00 96.81 86 LEU A N 1
ATOM 666 C CA . LEU A 1 86 ? -5.354 -8.654 0.177 1.00 96.81 86 LEU A CA 1
ATOM 667 C C . LEU A 1 86 ? -6.217 -8.128 -0.974 1.00 96.81 86 LEU A C 1
ATOM 669 O O . LEU A 1 86 ? -7.079 -8.833 -1.503 1.00 96.81 86 LEU A O 1
ATOM 673 N N . LEU A 1 87 ? -5.936 -6.895 -1.383 1.00 97.69 87 LEU A N 1
ATOM 674 C CA . LEU A 1 87 ? -6.585 -6.227 -2.503 1.00 97.69 87 LEU A CA 1
ATOM 675 C C . LEU A 1 87 ? -5.778 -6.399 -3.798 1.00 97.69 87 LEU A C 1
ATOM 677 O O . LEU A 1 87 ? -4.550 -6.491 -3.785 1.00 97.69 87 LEU A O 1
ATOM 681 N N . LEU A 1 88 ? -6.464 -6.372 -4.936 1.00 98.31 88 LEU A N 1
ATOM 682 C CA . LEU A 1 88 ? -5.867 -6.306 -6.266 1.00 98.31 88 LEU A CA 1
ATOM 683 C C . LEU A 1 88 ? -6.022 -4.896 -6.837 1.00 98.31 88 LEU A C 1
ATOM 685 O O . LEU A 1 88 ? -7.100 -4.304 -6.766 1.00 98.31 88 LEU A O 1
ATOM 689 N N . SER A 1 89 ? -4.972 -4.396 -7.480 1.00 97.94 89 SER A N 1
ATOM 690 C CA . SER A 1 89 ? -4.944 -3.133 -8.216 1.00 97.94 89 SER A CA 1
ATOM 691 C C . SER A 1 89 ? -4.437 -3.318 -9.649 1.00 97.94 89 SER A C 1
ATOM 693 O O . SER A 1 89 ? -4.097 -4.418 -10.089 1.00 97.94 89 SER A O 1
ATOM 695 N N . ARG A 1 90 ? -4.387 -2.213 -10.394 1.00 96.44 90 ARG A N 1
ATOM 696 C CA . ARG A 1 90 ? -3.702 -2.101 -11.682 1.00 96.44 90 ARG A CA 1
ATOM 697 C C . ARG A 1 90 ? -2.303 -1.535 -11.463 1.00 96.44 90 ARG A C 1
ATOM 699 O O . ARG A 1 90 ? -2.045 -0.849 -10.474 1.00 96.44 90 ARG A O 1
ATOM 706 N N . GLY A 1 91 ? -1.416 -1.801 -12.421 1.00 95.06 91 GLY A N 1
ATOM 707 C CA . GLY A 1 91 ? -0.134 -1.104 -12.488 1.00 95.06 91 GLY A CA 1
ATOM 708 C C . GLY A 1 91 ? -0.337 0.411 -12.502 1.00 95.06 91 GLY A C 1
ATOM 709 O O . GLY A 1 91 ? -1.366 0.895 -12.978 1.00 95.06 91 GLY A O 1
ATOM 710 N N . MET A 1 92 ? 0.634 1.141 -11.966 1.00 95.75 92 MET A N 1
ATOM 711 C CA . MET A 1 92 ? 0.577 2.599 -11.876 1.00 95.75 92 MET A CA 1
ATOM 712 C C . MET A 1 92 ? 1.748 3.233 -12.612 1.00 95.75 92 MET A C 1
ATOM 714 O O . MET A 1 92 ? 2.837 2.660 -12.684 1.00 95.75 92 MET A O 1
ATOM 718 N N . GLU A 1 93 ? 1.515 4.425 -13.147 1.00 96.56 93 GLU A N 1
ATOM 719 C CA . GLU A 1 93 ? 2.586 5.290 -13.614 1.00 96.56 93 GLU A CA 1
ATOM 720 C C . GLU A 1 93 ? 3.127 6.091 -12.436 1.00 96.56 93 GLU A C 1
ATOM 722 O O . GLU A 1 93 ? 2.362 6.680 -11.672 1.00 96.56 93 GLU A O 1
ATOM 727 N N . ILE A 1 94 ? 4.447 6.117 -12.293 1.00 95.75 94 ILE A N 1
ATOM 728 C CA . ILE A 1 94 ? 5.114 6.887 -11.253 1.00 95.75 94 ILE A CA 1
ATOM 729 C C . ILE A 1 94 ? 6.274 7.689 -11.859 1.00 95.75 94 ILE A C 1
ATOM 731 O O . ILE A 1 94 ? 7.136 7.121 -12.541 1.00 95.75 94 ILE A O 1
ATOM 735 N N . PRO A 1 95 ? 6.306 9.017 -11.660 1.00 95.44 95 PRO A N 1
ATOM 736 C CA . PRO A 1 95 ? 7.472 9.821 -11.992 1.00 95.44 95 PRO A CA 1
ATOM 737 C C . PRO A 1 95 ? 8.649 9.459 -11.082 1.00 95.44 95 PRO A C 1
ATOM 739 O O . PRO A 1 95 ? 8.477 9.283 -9.880 1.00 95.44 95 PRO A O 1
ATOM 742 N N . ALA A 1 96 ? 9.849 9.367 -11.644 1.00 96.06 96 ALA A N 1
ATOM 743 C CA . ALA A 1 96 ? 11.057 9.068 -10.893 1.00 96.06 96 ALA A CA 1
ATOM 744 C C . ALA A 1 96 ? 11.672 10.338 -10.290 1.00 96.06 96 ALA A C 1
ATOM 746 O O . ALA A 1 96 ? 11.914 11.320 -10.997 1.00 96.06 96 ALA A O 1
ATOM 747 N N . GLY A 1 97 ? 11.999 10.283 -8.998 1.00 93.31 97 GLY A N 1
ATOM 748 C CA . GLY A 1 97 ? 12.699 11.354 -8.282 1.00 93.31 97 GLY A CA 1
ATOM 749 C C . GLY A 1 97 ? 11.844 12.570 -7.912 1.00 93.31 97 GLY A C 1
ATOM 750 O O . GLY A 1 97 ? 12.401 13.635 -7.666 1.00 93.31 97 GLY A O 1
ATOM 751 N N . ILE A 1 98 ? 10.517 12.434 -7.886 1.00 93.12 98 ILE A N 1
ATOM 752 C CA . ILE A 1 98 ? 9.611 13.434 -7.309 1.00 93.12 98 ILE A CA 1
ATOM 753 C C . ILE A 1 98 ? 9.503 13.300 -5.790 1.00 93.12 98 ILE A C 1
ATOM 755 O O . ILE A 1 98 ? 9.604 12.196 -5.247 1.00 93.12 98 ILE A O 1
ATOM 759 N N . GLU A 1 99 ? 9.222 14.431 -5.151 1.00 93.50 99 GLU A N 1
ATOM 760 C CA . GLU A 1 99 ? 8.881 14.563 -3.740 1.00 93.50 99 GLU A CA 1
ATOM 761 C C . GLU A 1 99 ? 7.464 15.134 -3.633 1.00 93.50 99 GLU A C 1
ATOM 763 O O . GLU A 1 99 ? 7.122 16.104 -4.313 1.00 93.50 99 GLU A O 1
ATOM 768 N N . ILE A 1 100 ? 6.632 14.491 -2.821 1.00 92.00 100 ILE A N 1
ATOM 769 C CA . ILE A 1 100 ? 5.237 14.861 -2.576 1.00 92.00 100 ILE A CA 1
ATOM 770 C C . ILE A 1 100 ? 5.095 15.177 -1.082 1.00 92.00 100 ILE A C 1
ATOM 772 O O . ILE A 1 100 ? 5.670 14.443 -0.271 1.00 92.00 100 ILE A O 1
ATOM 776 N N . PRO A 1 101 ? 4.338 16.225 -0.691 1.00 92.50 101 PRO A N 1
ATOM 777 C CA . PRO A 1 101 ? 4.026 16.483 0.711 1.00 92.50 101 PRO A CA 1
ATOM 778 C C . PRO A 1 101 ? 3.542 15.215 1.416 1.00 92.50 101 PRO A C 1
ATOM 780 O O . PRO A 1 101 ? 2.690 14.500 0.898 1.00 92.50 101 PRO A O 1
ATOM 783 N N . GLY A 1 102 ? 4.105 14.923 2.588 1.00 88.31 102 GLY A N 1
ATOM 784 C CA . GLY A 1 102 ? 3.998 13.598 3.199 1.00 88.31 102 GLY A CA 1
ATOM 785 C C . GLY A 1 102 ? 2.567 13.090 3.394 1.00 88.31 102 GLY A C 1
ATOM 786 O O . GLY A 1 102 ? 2.302 11.920 3.139 1.00 88.31 102 GLY A O 1
ATOM 787 N N . GLU A 1 103 ? 1.649 13.969 3.792 1.00 88.06 103 GLU A N 1
ATOM 788 C CA . GLU A 1 103 ? 0.252 13.636 4.108 1.00 88.06 103 GLU A CA 1
ATOM 789 C C . GLU A 1 103 ? -0.692 13.706 2.896 1.00 88.06 103 GLU A C 1
ATOM 791 O O . GLU A 1 103 ? -1.869 13.383 3.027 1.00 88.06 103 GLU A O 1
ATOM 796 N N . GLU A 1 104 ? -0.191 14.084 1.714 1.00 92.44 104 GLU A N 1
ATOM 797 C CA . GLU A 1 104 ? -0.985 14.124 0.482 1.00 92.44 104 GLU A CA 1
ATOM 798 C C . GLU A 1 104 ? -1.571 12.738 0.178 1.00 92.44 104 GLU A C 1
ATOM 800 O O . GLU A 1 104 ? -0.844 11.741 0.154 1.00 92.44 104 GLU A O 1
ATOM 805 N N . ILE A 1 105 ? -2.876 12.673 -0.090 1.00 94.00 105 ILE A N 1
ATOM 806 C CA . ILE A 1 105 ? -3.590 11.417 -0.331 1.00 94.00 105 ILE A CA 1
ATOM 807 C C . ILE A 1 105 ? -3.672 11.149 -1.834 1.00 94.00 105 ILE A C 1
ATOM 809 O O . ILE A 1 105 ? -4.281 11.899 -2.589 1.00 94.00 105 ILE A O 1
ATOM 813 N N . THR A 1 106 ? -3.117 10.021 -2.271 1.00 94.50 106 THR A N 1
ATOM 814 C CA . THR A 1 106 ? -3.287 9.491 -3.627 1.00 94.50 106 THR A CA 1
ATOM 815 C C . THR A 1 106 ? -4.105 8.205 -3.584 1.00 94.50 106 THR A C 1
ATOM 817 O O . THR A 1 106 ? -3.660 7.193 -3.042 1.00 94.50 106 THR A O 1
ATOM 820 N N . ALA A 1 107 ? -5.292 8.221 -4.191 1.00 95.19 107 ALA A N 1
ATOM 821 C CA . ALA A 1 107 ? -6.124 7.030 -4.336 1.00 95.19 107 ALA A CA 1
ATOM 822 C C . ALA A 1 107 ? -5.703 6.214 -5.571 1.00 95.19 107 ALA A C 1
ATOM 824 O O . ALA A 1 107 ? -5.818 6.677 -6.707 1.00 95.19 107 ALA A O 1
ATOM 825 N N . ILE A 1 108 ? -5.248 4.978 -5.362 1.00 95.94 108 ILE A N 1
ATOM 826 C CA . ILE A 1 108 ? -4.988 4.002 -6.430 1.00 95.94 108 ILE A CA 1
ATOM 827 C C . ILE A 1 108 ? -6.196 3.066 -6.585 1.00 95.94 108 ILE A C 1
ATOM 829 O O . ILE A 1 108 ? -6.868 2.751 -5.600 1.00 95.94 108 ILE A O 1
ATOM 833 N N . PRO A 1 109 ? -6.521 2.598 -7.801 1.00 95.44 109 PRO A N 1
ATOM 834 C CA . PRO A 1 109 ? -7.748 1.841 -8.024 1.00 95.44 109 PRO A CA 1
ATOM 835 C C . PRO A 1 109 ? -7.716 0.487 -7.310 1.00 95.44 109 PRO A C 1
ATOM 837 O O . PRO A 1 109 ? -6.699 -0.200 -7.319 1.00 95.44 109 PRO A O 1
ATOM 840 N N . ILE A 1 110 ? -8.850 0.046 -6.776 1.00 97.12 110 ILE A N 1
ATOM 841 C CA . ILE A 1 110 ? -9.035 -1.336 -6.318 1.00 97.12 110 ILE A CA 1
ATOM 842 C C . ILE A 1 110 ? -9.889 -2.047 -7.361 1.00 97.12 110 ILE A C 1
ATOM 844 O O . ILE A 1 110 ? -10.983 -1.596 -7.694 1.00 97.12 110 ILE A O 1
ATOM 848 N N . VAL A 1 111 ? -9.370 -3.137 -7.921 1.00 96.31 111 VAL A N 1
ATOM 849 C CA . VAL A 1 111 ? -10.076 -3.938 -8.932 1.00 96.31 111 VAL A CA 1
ATOM 850 C C . VAL A 1 111 ? -10.670 -5.220 -8.361 1.00 96.31 111 VAL A C 1
ATOM 852 O O . VAL A 1 111 ? -11.604 -5.758 -8.952 1.00 96.31 111 VAL A O 1
ATOM 855 N N . HIS A 1 112 ? -10.149 -5.716 -7.235 1.00 95.75 112 HIS A N 1
ATOM 856 C CA . HIS A 1 112 ? -10.714 -6.867 -6.539 1.00 95.75 112 HIS A CA 1
ATOM 857 C C . HIS A 1 112 ? -10.368 -6.859 -5.036 1.00 95.75 112 HIS A C 1
ATOM 859 O O . HIS A 1 112 ? -9.230 -6.534 -4.702 1.00 95.75 112 HIS A O 1
ATOM 865 N N . PRO A 1 113 ? -11.299 -7.258 -4.150 1.00 92.56 113 PRO A N 1
ATOM 866 C CA . PRO A 1 113 ? -12.728 -7.384 -4.428 1.00 92.56 113 PRO A CA 1
ATOM 867 C C . PRO A 1 113 ? -13.323 -6.016 -4.810 1.00 92.56 113 PRO A C 1
ATOM 869 O O . PRO A 1 113 ? -12.731 -4.980 -4.507 1.00 92.56 113 PRO A O 1
ATOM 872 N N . PRO A 1 114 ? -14.459 -5.976 -5.526 1.00 87.88 114 PRO A N 1
ATOM 873 C CA . PRO A 1 114 ? -15.160 -4.721 -5.752 1.00 87.88 114 PRO A CA 1
ATOM 874 C C . PRO A 1 114 ? -15.619 -4.165 -4.401 1.00 87.88 114 PRO A C 1
ATOM 876 O O . PRO A 1 114 ? -16.361 -4.827 -3.677 1.00 87.88 114 PRO A O 1
ATOM 879 N N . ILE A 1 115 ? -15.163 -2.960 -4.069 1.00 86.81 115 ILE A N 1
ATOM 880 C CA . ILE A 1 115 ? -15.549 -2.258 -2.845 1.00 86.81 115 ILE A CA 1
ATOM 881 C C . ILE A 1 115 ? -16.432 -1.053 -3.176 1.00 86.81 115 ILE A C 1
ATOM 883 O O . ILE A 1 115 ? -16.309 -0.447 -4.240 1.00 86.81 115 ILE A O 1
ATOM 887 N N . SER A 1 116 ? -17.319 -0.702 -2.250 1.00 82.88 116 SER A N 1
ATOM 888 C CA . SER A 1 116 ? -18.154 0.501 -2.300 1.00 82.88 116 SER A CA 1
ATOM 889 C C . SER A 1 116 ? -17.835 1.409 -1.116 1.00 82.88 116 SER A C 1
ATOM 891 O O . SER A 1 116 ? -17.468 0.914 -0.055 1.00 82.88 116 SER A O 1
ATOM 893 N N . GLY A 1 117 ? -18.011 2.721 -1.279 1.00 84.75 117 GLY A N 1
ATOM 894 C CA . GLY A 1 117 ? -17.807 3.704 -0.204 1.00 84.75 117 GLY A CA 1
ATOM 895 C C . GLY A 1 117 ? -16.402 4.306 -0.131 1.00 84.75 117 GLY A C 1
ATOM 896 O O . GLY A 1 117 ? -16.206 5.263 0.610 1.00 84.75 117 GLY A O 1
ATOM 897 N N . PHE A 1 118 ? -15.459 3.816 -0.941 1.00 91.50 118 PHE A N 1
ATOM 898 C CA . PHE A 1 118 ? -14.119 4.387 -1.060 1.00 91.50 118 PHE A CA 1
ATOM 899 C C . PHE A 1 118 ? -13.768 4.697 -2.516 1.00 91.50 118 PHE A C 1
ATOM 901 O O . PHE A 1 118 ? -14.175 3.975 -3.428 1.00 91.50 118 PHE A O 1
ATOM 908 N N . SER A 1 119 ? -12.979 5.749 -2.733 1.00 92.69 119 SER A N 1
ATOM 909 C CA . SER A 1 119 ? -12.494 6.162 -4.059 1.00 92.69 119 SER A CA 1
ATOM 910 C C . SER A 1 119 ? -11.358 5.276 -4.590 1.00 92.69 119 SER A C 1
ATOM 912 O O . SER A 1 119 ? -11.105 5.233 -5.794 1.00 92.69 119 SER A O 1
ATOM 914 N N . GLY A 1 120 ? -10.693 4.532 -3.706 1.00 95.12 120 GLY A N 1
ATOM 915 C CA . GLY A 1 120 ? -9.575 3.645 -4.015 1.00 95.12 120 GLY A CA 1
ATOM 916 C C . GLY A 1 120 ? -8.796 3.286 -2.754 1.00 95.12 120 GLY A C 1
ATOM 917 O O . GLY A 1 120 ? -9.258 3.555 -1.650 1.00 95.12 120 GLY A O 1
ATOM 918 N N . PHE A 1 121 ? -7.618 2.691 -2.915 1.00 97.06 121 PHE A N 1
ATOM 919 C CA . PHE A 1 121 ? -6.660 2.464 -1.837 1.00 97.06 121 PHE A CA 1
ATOM 920 C C . PHE A 1 121 ? -5.755 3.689 -1.674 1.00 97.06 121 PHE A C 1
ATOM 922 O O . PHE A 1 121 ? -5.229 4.213 -2.650 1.00 97.06 121 PHE A O 1
ATOM 929 N N . SER A 1 122 ? -5.561 4.146 -0.448 1.00 96.69 122 SER A N 1
ATOM 930 C CA . SER A 1 122 ? -4.801 5.345 -0.126 1.00 96.69 122 SER A CA 1
ATOM 931 C C . SER A 1 122 ? -3.312 5.040 -0.027 1.00 96.69 122 SER A C 1
ATOM 933 O O . SER A 1 122 ? -2.886 4.291 0.858 1.00 96.69 122 SER A O 1
ATOM 935 N N . LEU A 1 123 ? -2.523 5.721 -0.854 1.00 97.25 123 LEU A N 1
ATOM 936 C CA . LEU A 1 123 ? -1.100 5.947 -0.625 1.00 97.25 123 LEU A CA 1
ATOM 937 C C . LEU A 1 123 ? -0.875 7.395 -0.197 1.00 97.25 123 LEU A C 1
ATOM 939 O O . LEU A 1 123 ? -1.464 8.308 -0.770 1.00 97.25 123 LEU A O 1
ATOM 943 N N . LEU A 1 124 ? -0.037 7.593 0.811 1.00 97.00 124 LEU A N 1
ATOM 944 C CA . LEU A 1 124 ? 0.396 8.908 1.264 1.00 97.00 124 LEU A CA 1
ATOM 945 C C . LEU A 1 124 ? 1.614 9.378 0.464 1.00 97.00 124 LEU A C 1
ATOM 947 O O . LEU A 1 124 ? 2.383 8.566 -0.067 1.00 97.00 124 LEU A O 1
ATOM 951 N N . GLY A 1 125 ? 1.845 10.688 0.427 1.00 96.88 125 GLY A N 1
ATOM 952 C CA . GLY A 1 125 ? 3.012 11.286 -0.220 1.00 96.88 125 GLY A CA 1
ATOM 953 C C . GLY A 1 125 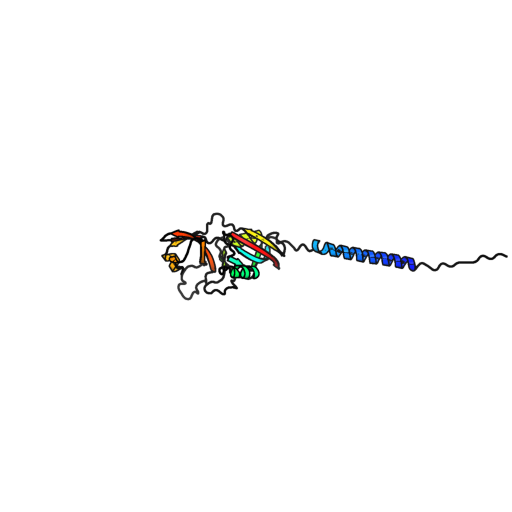? 4.348 10.722 0.275 1.00 96.88 125 GLY A C 1
ATOM 954 O O . GLY A 1 125 ? 5.274 10.585 -0.527 1.00 96.88 125 GLY A O 1
ATOM 955 N N . PHE A 1 126 ? 4.441 10.285 1.539 1.00 96.88 126 PHE A N 1
ATOM 956 C CA . PHE A 1 126 ? 5.599 9.542 2.068 1.00 96.88 126 PHE A CA 1
ATOM 957 C C . PHE A 1 126 ? 5.914 8.274 1.255 1.00 96.88 126 PHE A C 1
ATOM 959 O O . PHE A 1 126 ? 7.065 8.015 0.882 1.00 96.88 126 PHE A O 1
ATOM 966 N N . GLU A 1 127 ? 4.882 7.482 0.959 1.00 98.06 127 GLU A N 1
ATOM 967 C CA . GLU A 1 127 ? 4.999 6.221 0.228 1.00 98.06 127 GLU A CA 1
ATOM 968 C C . GLU A 1 127 ? 5.322 6.486 -1.240 1.00 98.06 127 GLU A C 1
ATOM 970 O O . GLU A 1 127 ? 6.277 5.914 -1.768 1.00 98.06 127 GLU A O 1
ATOM 975 N N . ILE A 1 128 ? 4.601 7.412 -1.880 1.00 97.56 128 ILE A N 1
ATOM 976 C CA . ILE A 1 128 ? 4.841 7.760 -3.285 1.00 97.56 128 ILE A CA 1
ATOM 977 C C . ILE A 1 128 ? 6.248 8.329 -3.476 1.00 97.56 128 ILE A C 1
ATOM 979 O O . ILE A 1 128 ? 6.936 7.918 -4.407 1.00 97.56 128 ILE A O 1
ATOM 983 N N . THR A 1 129 ? 6.717 9.203 -2.583 1.00 97.38 129 THR A N 1
ATOM 984 C CA . THR A 1 129 ? 8.082 9.756 -2.624 1.00 97.38 129 THR A CA 1
ATOM 985 C C . THR A 1 129 ? 9.128 8.652 -2.485 1.00 97.38 129 THR A C 1
ATOM 987 O O . THR A 1 129 ? 10.081 8.593 -3.265 1.00 97.38 129 THR A O 1
ATOM 990 N N . SER A 1 130 ? 8.926 7.723 -1.544 1.00 97.94 130 SER A N 1
ATOM 991 C CA . SER A 1 130 ? 9.823 6.578 -1.355 1.00 97.94 130 SER A CA 1
ATOM 992 C C . SER A 1 130 ? 9.876 5.698 -2.611 1.00 97.94 130 SER A C 1
ATOM 994 O O . SER A 1 130 ? 10.962 5.371 -3.089 1.00 97.94 130 SER A O 1
ATOM 996 N N . MET A 1 131 ? 8.718 5.364 -3.195 1.00 97.88 131 MET A N 1
ATOM 997 C CA . MET A 1 131 ? 8.626 4.587 -4.438 1.00 97.88 131 MET A CA 1
ATOM 998 C C . MET A 1 131 ? 9.299 5.318 -5.608 1.00 97.88 131 MET A C 1
ATOM 1000 O O . MET A 1 131 ? 10.139 4.744 -6.295 1.00 97.88 131 MET A O 1
ATOM 1004 N N . SER A 1 132 ? 8.976 6.597 -5.793 1.00 97.25 132 SER A N 1
ATOM 1005 C CA . SER A 1 132 ? 9.508 7.491 -6.826 1.00 97.25 132 SER A CA 1
ATOM 1006 C C . SER A 1 132 ? 11.038 7.586 -6.789 1.00 97.25 132 SER A C 1
ATOM 1008 O O . SER A 1 132 ? 11.698 7.479 -7.826 1.00 97.25 132 SER A O 1
ATOM 1010 N N . GLY A 1 133 ? 11.627 7.750 -5.602 1.00 96.81 133 GLY A N 1
ATOM 1011 C CA . GLY A 1 133 ? 13.080 7.762 -5.435 1.00 96.81 133 GLY A CA 1
ATOM 1012 C C . GLY A 1 133 ? 13.700 6.376 -5.617 1.00 96.81 133 GLY A C 1
ATOM 1013 O O . GLY A 1 133 ? 14.745 6.229 -6.253 1.00 96.81 133 GLY A O 1
ATOM 1014 N N . GLY A 1 134 ? 13.043 5.336 -5.101 1.00 96.44 134 GLY A N 1
ATOM 1015 C CA . GLY A 1 134 ? 13.576 3.978 -5.095 1.00 96.44 134 GLY A CA 1
ATOM 1016 C C . GLY A 1 134 ? 13.589 3.286 -6.459 1.00 96.44 134 GLY A C 1
ATOM 1017 O O . GLY A 1 134 ? 14.371 2.350 -6.640 1.00 96.44 134 GLY A O 1
ATOM 1018 N N . ILE A 1 135 ? 12.803 3.749 -7.439 1.00 96.75 135 ILE A N 1
ATOM 1019 C CA . ILE A 1 135 ? 12.850 3.221 -8.814 1.00 96.75 135 ILE A CA 1
ATOM 1020 C C . ILE A 1 135 ? 14.021 3.753 -9.646 1.00 96.75 135 ILE A C 1
ATOM 1022 O O . ILE A 1 135 ? 14.311 3.208 -10.713 1.00 96.75 135 ILE A O 1
ATOM 1026 N N . ALA A 1 136 ? 14.727 4.786 -9.179 1.00 95.12 136 ALA A N 1
ATOM 1027 C CA . ALA A 1 136 ? 15.871 5.331 -9.898 1.00 95.12 136 ALA A CA 1
ATOM 1028 C C . ALA A 1 136 ? 16.932 4.243 -10.157 1.00 95.12 136 ALA A C 1
ATOM 1030 O O . ALA A 1 136 ? 17.279 3.429 -9.293 1.00 95.12 136 ALA A O 1
ATOM 1031 N N . GLY A 1 137 ? 17.432 4.196 -11.389 1.00 94.25 137 GLY A N 1
ATOM 1032 C CA . GLY A 1 137 ? 18.404 3.205 -11.838 1.00 94.25 137 GLY A CA 1
ATOM 1033 C C . GLY A 1 137 ? 17.845 1.802 -12.091 1.00 94.25 137 GLY A C 1
ATOM 1034 O O . GLY A 1 137 ? 18.617 0.951 -12.528 1.00 94.25 137 GLY A O 1
ATOM 1035 N N . MET A 1 138 ? 16.554 1.534 -11.846 1.00 95.50 138 MET A N 1
ATOM 1036 C CA . MET A 1 138 ? 15.938 0.262 -12.249 1.00 95.50 138 MET A CA 1
ATOM 1037 C C . MET A 1 138 ? 15.877 0.145 -13.773 1.00 95.50 138 MET A C 1
ATOM 1039 O O . MET A 1 138 ? 15.706 1.145 -14.476 1.00 95.50 138 MET A O 1
ATOM 1043 N N . ARG A 1 139 ? 15.970 -1.080 -14.291 1.00 95.00 139 ARG A N 1
ATOM 1044 C CA . ARG A 1 139 ? 15.711 -1.403 -15.707 1.00 95.00 139 ARG A CA 1
ATOM 1045 C C . ARG A 1 139 ? 14.426 -2.214 -15.880 1.00 95.00 139 ARG A C 1
ATOM 1047 O O . ARG A 1 139 ? 14.053 -2.937 -14.959 1.00 95.00 139 ARG A O 1
ATOM 1054 N N . PRO A 1 140 ? 13.742 -2.123 -17.036 1.00 94.69 140 PRO A N 1
ATOM 1055 C CA . PRO A 1 140 ? 12.565 -2.945 -17.303 1.00 94.69 140 PRO A CA 1
ATOM 1056 C C . PRO A 1 140 ? 12.820 -4.435 -17.031 1.00 94.69 140 PRO A C 1
ATOM 1058 O O . PRO A 1 140 ? 13.842 -4.981 -17.447 1.00 94.69 140 PRO A O 1
ATOM 1061 N N . GLY A 1 141 ? 11.893 -5.070 -16.320 1.00 93.38 141 GLY A N 1
ATOM 1062 C CA . GLY A 1 141 ? 11.984 -6.445 -15.828 1.00 93.38 141 GLY A CA 1
ATOM 1063 C C . GLY A 1 141 ? 12.669 -6.600 -14.466 1.00 93.38 141 GLY A C 1
ATOM 1064 O O . GLY A 1 141 ? 12.606 -7.684 -13.890 1.00 93.38 141 GLY A O 1
ATOM 1065 N N . GLU A 1 142 ? 13.308 -5.558 -13.924 1.00 95.75 142 GLU A N 1
ATOM 1066 C CA . GLU A 1 142 ? 13.890 -5.613 -12.581 1.00 95.75 142 GLU A CA 1
ATOM 1067 C C . GLU A 1 142 ? 12.820 -5.487 -11.495 1.00 95.75 142 GLU A C 1
ATOM 1069 O O . GLU A 1 142 ? 11.832 -4.759 -11.631 1.00 95.75 142 GLU A O 1
ATOM 1074 N N . MET A 1 143 ? 13.076 -6.168 -10.379 1.00 96.88 143 MET A N 1
ATOM 1075 C CA . MET A 1 143 ? 12.286 -6.085 -9.160 1.00 96.88 143 MET A CA 1
ATOM 1076 C C . MET A 1 143 ? 13.129 -5.480 -8.038 1.00 96.88 143 MET A C 1
ATOM 1078 O O . MET A 1 143 ? 14.323 -5.770 -7.923 1.00 96.88 143 MET A O 1
ATOM 1082 N N . ARG A 1 144 ? 12.515 -4.641 -7.205 1.00 97.81 144 ARG A N 1
ATOM 1083 C CA . ARG A 1 144 ? 13.164 -4.009 -6.057 1.00 97.81 144 ARG A CA 1
ATOM 1084 C C . ARG A 1 144 ? 12.168 -3.804 -4.924 1.00 97.81 144 ARG A C 1
ATOM 1086 O O . ARG A 1 144 ? 11.094 -3.254 -5.141 1.00 97.81 144 ARG A O 1
ATOM 1093 N N . THR A 1 145 ? 12.556 -4.187 -3.714 1.00 98.50 145 THR A N 1
ATOM 1094 C CA . THR A 1 145 ? 11.832 -3.815 -2.495 1.00 98.50 145 THR A CA 1
ATOM 1095 C C . THR A 1 145 ? 12.294 -2.435 -2.040 1.00 98.50 145 THR A C 1
ATOM 1097 O O . THR A 1 145 ? 13.493 -2.199 -1.880 1.00 98.50 145 THR A O 1
ATOM 1100 N N . ILE A 1 146 ? 11.347 -1.525 -1.839 1.00 98.44 146 ILE A N 1
ATOM 1101 C CA . ILE A 1 146 ? 11.581 -0.155 -1.387 1.00 98.44 146 ILE A CA 1
ATOM 1102 C C . ILE A 1 146 ? 10.897 0.023 -0.038 1.00 98.44 146 ILE A C 1
ATOM 1104 O O . ILE A 1 146 ? 9.675 -0.067 0.056 1.00 98.44 146 ILE A O 1
ATOM 1108 N N . SER A 1 147 ? 11.688 0.263 1.004 1.00 98.25 147 SER A N 1
ATOM 1109 C CA . SER A 1 147 ? 11.170 0.580 2.335 1.00 98.25 147 SER A CA 1
ATOM 1110 C C . SER A 1 147 ? 10.618 2.000 2.374 1.00 98.25 147 SER A C 1
ATOM 1112 O O . SER A 1 147 ? 11.202 2.912 1.787 1.00 98.25 147 SER A O 1
ATOM 1114 N N . PHE A 1 148 ? 9.520 2.192 3.095 1.00 98.06 148 PHE A N 1
ATOM 1115 C CA . PHE A 1 148 ? 8.927 3.512 3.275 1.00 98.06 148 PHE A CA 1
ATOM 1116 C C . PHE A 1 148 ? 9.539 4.246 4.461 1.00 98.06 148 PHE A C 1
ATOM 1118 O O . PHE A 1 148 ? 9.784 3.663 5.519 1.00 98.06 148 PHE A O 1
ATOM 1125 N N . SER A 1 149 ? 9.762 5.545 4.278 1.00 94.69 149 SER A N 1
ATOM 1126 C CA . SER A 1 149 ? 10.237 6.446 5.323 1.00 94.69 149 SER A CA 1
ATOM 1127 C C . SER A 1 149 ? 9.186 7.507 5.615 1.00 94.69 149 SER A C 1
ATOM 1129 O O . SER A 1 149 ? 8.687 8.159 4.702 1.00 94.69 149 SER A O 1
ATOM 1131 N N . TYR A 1 150 ? 8.891 7.693 6.898 1.00 95.38 150 TYR A N 1
ATOM 1132 C CA . TYR A 1 150 ? 7.921 8.674 7.396 1.00 95.38 150 TYR A CA 1
ATOM 1133 C C . TYR A 1 150 ? 8.599 9.770 8.234 1.00 95.38 150 TYR A C 1
ATOM 1135 O O . TYR A 1 150 ? 7.930 10.597 8.850 1.00 95.38 150 TYR A O 1
ATOM 1143 N N . GLY A 1 151 ? 9.938 9.774 8.286 1.00 91.19 151 GLY A N 1
ATOM 1144 C CA . GLY A 1 151 ? 10.699 10.624 9.201 1.00 91.19 151 GLY A CA 1
ATOM 1145 C C . GLY A 1 151 ? 10.291 10.378 10.655 1.00 91.19 151 GLY A C 1
ATOM 1146 O O . GLY A 1 151 ? 10.209 9.233 11.096 1.00 91.19 151 GLY A O 1
ATOM 1147 N N . GLU A 1 152 ? 9.997 11.460 11.374 1.00 90.12 152 GLU A N 1
ATOM 1148 C CA . GLU A 1 152 ? 9.515 11.420 12.761 1.00 90.12 152 GLU A CA 1
ATOM 1149 C C . GLU A 1 152 ? 8.006 11.126 12.872 1.00 90.12 152 GLU A C 1
ATOM 1151 O O . GLU A 1 152 ? 7.490 10.944 13.976 1.00 90.12 152 GLU A O 1
ATOM 1156 N N . ASN A 1 153 ? 7.271 11.090 11.751 1.00 91.81 153 ASN A N 1
ATOM 1157 C CA . ASN A 1 153 ? 5.832 10.870 11.784 1.00 91.81 153 ASN A CA 1
ATOM 1158 C C . ASN A 1 153 ? 5.521 9.394 12.072 1.00 91.81 153 ASN A C 1
ATOM 1160 O O . ASN A 1 153 ? 5.880 8.486 11.319 1.00 91.81 153 ASN A O 1
ATOM 1164 N N . ARG A 1 154 ? 4.825 9.159 13.186 1.00 90.81 154 ARG A N 1
ATOM 1165 C CA . ARG A 1 154 ? 4.427 7.819 13.625 1.00 90.81 154 ARG A CA 1
ATOM 1166 C C . ARG A 1 154 ? 3.134 7.338 12.969 1.00 90.81 154 ARG A C 1
ATOM 1168 O O . ARG A 1 154 ? 2.893 6.135 12.984 1.00 90.81 154 ARG A O 1
ATOM 1175 N N . LEU A 1 155 ? 2.335 8.247 12.395 1.00 93.44 155 LEU A N 1
ATOM 1176 C CA . LEU A 1 155 ? 1.000 7.980 11.846 1.00 93.44 155 LEU A CA 1
ATOM 1177 C C . LEU A 1 155 ? 0.210 7.041 12.768 1.00 93.44 155 LEU A C 1
ATOM 1179 O O . LEU A 1 155 ? -0.258 5.969 12.378 1.00 93.44 155 LEU A O 1
ATOM 1183 N N . GLU A 1 156 ? 0.166 7.432 14.038 1.00 94.12 156 GLU A N 1
ATOM 1184 C CA . GLU A 1 156 ? -0.529 6.741 15.113 1.00 94.12 156 GLU A CA 1
ATOM 1185 C C . GLU A 1 156 ? -1.727 7.585 15.540 1.00 94.12 156 GLU A C 1
ATOM 1187 O O . GLU A 1 156 ? -1.653 8.813 15.576 1.00 94.12 156 GLU A O 1
ATOM 1192 N N . ALA A 1 157 ? -2.828 6.921 15.867 1.00 90.81 157 ALA A N 1
ATOM 1193 C CA . ALA A 1 157 ? -4.010 7.551 16.432 1.00 90.81 157 ALA A CA 1
ATOM 1194 C C . ALA A 1 157 ? -4.539 6.704 17.591 1.00 90.81 157 ALA A C 1
ATOM 1196 O O . ALA A 1 157 ? -4.379 5.483 17.611 1.00 90.81 157 ALA A O 1
ATOM 1197 N N . SER A 1 158 ? -5.164 7.366 18.559 1.00 91.94 158 SER A N 1
ATOM 1198 C CA . SER A 1 158 ? -5.935 6.710 19.610 1.00 91.94 158 SER A CA 1
ATOM 1199 C C . SER A 1 158 ? -7.403 6.965 19.318 1.00 91.94 158 SER A C 1
ATOM 1201 O O . SER A 1 158 ? -7.819 8.118 19.311 1.00 91.94 158 SER A O 1
ATOM 1203 N N . LEU A 1 159 ? -8.161 5.904 19.076 1.00 90.25 159 LEU A N 1
ATOM 1204 C CA . LEU A 1 159 ? -9.607 5.960 18.894 1.00 90.25 159 LEU A CA 1
ATOM 1205 C C . LEU A 1 159 ? -10.270 5.618 20.223 1.00 90.25 159 LEU A C 1
ATOM 1207 O O . LEU A 1 159 ? -9.939 4.588 20.815 1.00 90.25 159 LEU A O 1
ATOM 1211 N N . SER A 1 160 ? -11.176 6.467 20.702 1.00 91.50 160 SER A N 1
ATOM 1212 C CA . SER A 1 160 ? -12.101 6.063 21.764 1.00 91.50 160 SER A CA 1
ATOM 1213 C C . SER A 1 160 ? -13.111 5.035 21.236 1.00 91.50 160 SER A C 1
ATOM 1215 O O . SER A 1 160 ? -13.197 4.802 20.027 1.00 91.50 160 SER A O 1
ATOM 1217 N N . GLU A 1 161 ? -13.875 4.408 22.131 1.00 89.25 161 GLU A N 1
ATOM 1218 C CA . GLU A 1 161 ? -15.018 3.573 21.732 1.00 89.25 161 GLU A CA 1
ATOM 1219 C C . GLU A 1 161 ? -16.007 4.360 20.854 1.00 89.25 161 GLU A C 1
ATOM 1221 O O . GLU A 1 161 ? -16.364 3.889 19.777 1.00 89.25 161 GLU A O 1
ATOM 1226 N N . GLU A 1 162 ? -16.344 5.597 21.240 1.00 88.25 162 GLU A N 1
ATOM 1227 C CA . GLU A 1 162 ? -17.238 6.481 20.476 1.00 88.25 162 GLU A CA 1
ATOM 1228 C C . GLU A 1 162 ? -16.681 6.797 19.078 1.00 88.25 162 GLU A C 1
ATOM 1230 O O . GLU A 1 162 ? -17.409 6.712 18.088 1.00 88.25 162 GLU A O 1
ATOM 1235 N N . ASP A 1 163 ? -15.382 7.097 18.967 1.00 87.50 163 ASP A N 1
ATOM 1236 C CA . ASP A 1 163 ? -14.750 7.360 17.668 1.00 87.50 163 ASP A CA 1
ATOM 1237 C C . ASP A 1 163 ? -14.748 6.108 16.782 1.00 87.50 163 ASP A C 1
ATOM 1239 O O . ASP A 1 163 ? -14.990 6.189 15.578 1.00 87.50 163 ASP A O 1
ATOM 1243 N N . ALA A 1 164 ? -14.470 4.937 17.363 1.00 85.31 164 ALA A N 1
ATOM 1244 C CA . ALA A 1 164 ? -14.464 3.674 16.635 1.00 85.31 164 ALA A CA 1
ATOM 1245 C C . ALA A 1 164 ? -15.867 3.340 16.106 1.00 85.31 164 ALA A C 1
ATOM 1247 O O . ALA A 1 164 ? -16.021 3.044 14.918 1.00 85.31 164 ALA A O 1
ATOM 1248 N N . GLU A 1 165 ? -16.894 3.458 16.947 1.00 85.94 165 GLU A N 1
ATOM 1249 C CA . GLU A 1 165 ? -18.287 3.262 16.542 1.00 85.94 165 GLU A CA 1
ATOM 1250 C C . GLU A 1 165 ? -18.730 4.291 15.495 1.00 85.94 165 GLU A C 1
ATOM 1252 O O . GLU A 1 165 ? -19.403 3.934 14.525 1.00 85.94 165 GLU A O 1
ATOM 1257 N N . GLY A 1 166 ? -18.290 5.547 15.627 1.00 82.44 166 GLY A N 1
ATOM 1258 C CA . GLY A 1 166 ? -18.514 6.605 14.641 1.00 82.44 166 GLY A CA 1
ATOM 1259 C C . GLY A 1 166 ? -17.901 6.302 13.269 1.00 82.44 166 GLY A C 1
ATOM 1260 O O . GLY A 1 166 ? -18.450 6.701 12.242 1.00 82.44 166 GLY A O 1
ATOM 1261 N N . LEU A 1 167 ? -16.810 5.531 13.233 1.00 80.69 167 LEU A N 1
ATOM 1262 C CA . LEU A 1 167 ? -16.196 4.997 12.012 1.00 80.69 167 LEU A CA 1
ATOM 1263 C C . LEU A 1 167 ? -16.847 3.689 11.524 1.00 80.69 167 LEU A C 1
ATOM 1265 O O . LEU A 1 167 ? -16.391 3.101 10.542 1.00 80.69 167 LEU A O 1
ATOM 1269 N N . GLY A 1 168 ? -17.906 3.220 12.190 1.00 81.00 168 GLY A N 1
ATOM 1270 C CA . GLY A 1 168 ? -18.579 1.958 11.885 1.00 81.00 168 GLY A CA 1
ATOM 1271 C C . GLY A 1 168 ? -17.782 0.719 12.301 1.00 81.00 168 GLY A C 1
ATOM 1272 O O . GLY A 1 168 ? -18.051 -0.377 11.808 1.00 81.00 168 GLY A O 1
ATOM 1273 N N . LEU A 1 169 ? -16.789 0.874 13.181 1.00 83.50 169 LEU A N 1
ATOM 1274 C CA . LEU A 1 169 ? -15.994 -0.222 13.722 1.00 83.50 169 LEU A CA 1
ATOM 1275 C C . LEU A 1 169 ? -16.687 -0.777 14.971 1.00 83.50 169 LEU A C 1
ATOM 1277 O O . LEU A 1 169 ? -16.958 -0.042 15.915 1.00 83.50 169 LEU A O 1
ATOM 1281 N N . ASN A 1 170 ? -16.920 -2.091 15.021 1.00 83.50 170 ASN A N 1
ATOM 1282 C CA . ASN A 1 170 ? -17.381 -2.729 16.252 1.00 83.50 170 ASN A CA 1
ATOM 1283 C C . ASN A 1 170 ? -16.211 -2.863 17.237 1.00 83.50 170 ASN A C 1
ATOM 1285 O O . ASN A 1 170 ? -15.401 -3.782 17.118 1.00 83.50 170 ASN A O 1
ATOM 1289 N N . PHE A 1 171 ? -16.131 -1.964 18.222 1.00 80.62 171 PHE A N 1
ATOM 1290 C CA . PHE A 1 171 ? -15.037 -1.906 19.198 1.00 80.62 171 PHE A CA 1
ATOM 1291 C C . PHE A 1 171 ? -14.742 -3.261 19.863 1.00 80.62 171 PHE A C 1
ATOM 1293 O O . PHE A 1 171 ? -13.584 -3.593 20.126 1.00 80.62 171 PHE A O 1
ATOM 1300 N N . THR A 1 172 ? -15.768 -4.082 20.100 1.00 82.69 172 THR A N 1
ATOM 1301 C CA . THR A 1 172 ? -15.621 -5.369 20.795 1.00 82.69 172 THR A CA 1
ATOM 1302 C C . THR A 1 172 ? -14.969 -6.460 19.947 1.00 82.69 172 THR A C 1
ATOM 1304 O O . THR A 1 172 ? -14.257 -7.291 20.509 1.00 82.69 172 THR A O 1
ATOM 1307 N N . GLU A 1 173 ? -15.132 -6.423 18.623 1.00 86.88 173 GLU A N 1
ATOM 1308 C CA . GLU A 1 173 ? -14.706 -7.489 17.702 1.00 86.88 173 GLU A CA 1
ATOM 1309 C C . GLU A 1 173 ? -13.229 -7.420 17.311 1.00 86.88 173 GLU A C 1
ATOM 1311 O O . GLU A 1 173 ? -12.677 -8.411 16.844 1.00 86.88 173 GLU A O 1
ATOM 1316 N N . TRP A 1 174 ? -12.582 -6.272 17.510 1.00 88.69 174 TRP A N 1
ATOM 1317 C CA . TRP A 1 174 ? -11.213 -6.071 17.055 1.00 88.69 174 TRP A CA 1
ATOM 1318 C C . TRP A 1 174 ? -10.155 -6.472 18.084 1.00 88.69 174 TRP A C 1
ATOM 1320 O O . TRP A 1 174 ? -10.248 -6.118 19.267 1.00 88.69 174 TRP A O 1
ATOM 1330 N N . GLU A 1 175 ? -9.097 -7.129 17.620 1.00 91.81 175 GLU A N 1
ATOM 1331 C CA . GLU A 1 175 ? -7.956 -7.557 18.423 1.00 91.81 175 GLU A CA 1
ATOM 1332 C C . GLU A 1 175 ? -6.649 -6.854 18.019 1.00 91.81 175 GLU A C 1
ATOM 1334 O O . GLU A 1 175 ? -6.507 -6.247 16.956 1.00 91.81 175 GLU A O 1
ATOM 1339 N N . VAL A 1 176 ? -5.651 -6.917 18.905 1.00 93.31 176 VAL A N 1
ATOM 1340 C CA . VAL A 1 176 ? -4.314 -6.387 18.610 1.00 93.31 176 VAL A CA 1
ATOM 1341 C C . VAL A 1 176 ? -3.708 -7.149 17.433 1.00 93.31 176 VAL A C 1
ATOM 1343 O O . VAL A 1 176 ? -3.608 -8.372 17.454 1.00 93.31 176 VAL A O 1
ATOM 1346 N N . GLY A 1 177 ? -3.236 -6.407 16.432 1.00 91.50 177 GLY A N 1
ATOM 1347 C CA . GLY A 1 177 ? -2.697 -6.946 15.187 1.00 91.50 177 GLY A CA 1
ATOM 1348 C C . GLY A 1 177 ? -3.697 -6.988 14.032 1.00 91.50 177 GLY A C 1
ATOM 1349 O O . GLY A 1 177 ? -3.254 -7.149 12.892 1.00 91.50 177 GLY A O 1
ATOM 1350 N N . ASP A 1 178 ? -4.991 -6.786 14.288 1.00 92.06 178 ASP A N 1
ATOM 1351 C CA . ASP A 1 178 ? -5.995 -6.740 13.227 1.00 92.06 178 ASP A CA 1
ATOM 1352 C C . ASP A 1 178 ? -5.844 -5.505 12.342 1.00 92.06 178 ASP A C 1
ATOM 1354 O O . ASP A 1 178 ? -5.361 -4.448 12.770 1.00 92.06 178 ASP A O 1
ATOM 1358 N N . LEU A 1 179 ? -6.278 -5.664 11.089 1.00 92.44 179 LEU A N 1
ATOM 1359 C CA . LEU A 1 179 ? -6.366 -4.588 10.114 1.00 92.44 179 LEU A CA 1
ATOM 1360 C C . LEU A 1 179 ? -7.780 -4.012 10.103 1.00 92.44 179 LEU A C 1
ATOM 1362 O O . LEU A 1 179 ? -8.737 -4.733 9.828 1.00 92.44 179 LEU A O 1
ATOM 1366 N N . ILE A 1 180 ? -7.886 -2.707 10.324 1.00 92.00 180 ILE A N 1
ATOM 1367 C CA . ILE A 1 180 ? -9.137 -1.956 10.264 1.00 92.00 180 ILE A CA 1
ATOM 1368 C C . ILE A 1 180 ? -9.171 -1.063 9.017 1.00 92.00 180 ILE A C 1
ATOM 1370 O O . ILE A 1 180 ? -8.151 -0.459 8.664 1.00 92.00 180 ILE A O 1
ATOM 1374 N N . PRO A 1 181 ? -10.316 -0.955 8.325 1.00 91.44 181 PRO A N 1
ATOM 1375 C CA . PRO A 1 181 ? -10.480 -0.007 7.234 1.00 91.44 181 PRO A CA 1
ATOM 1376 C C . PRO A 1 181 ? -10.666 1.413 7.786 1.00 91.44 181 PRO A C 1
ATOM 1378 O O . PRO A 1 181 ? -11.522 1.657 8.630 1.00 91.44 181 PRO A O 1
ATOM 1381 N N . LEU A 1 182 ? -9.879 2.359 7.284 1.00 91.75 182 LEU A N 1
ATOM 1382 C CA . LEU A 1 182 ? -9.954 3.785 7.594 1.00 91.75 182 LEU A CA 1
ATOM 1383 C C . LEU A 1 182 ? -10.261 4.560 6.312 1.00 91.75 182 LEU A C 1
ATOM 1385 O O . LEU A 1 182 ? -9.665 4.294 5.268 1.00 91.75 182 LEU A O 1
ATOM 1389 N N . GLY A 1 183 ? -11.166 5.532 6.385 1.00 90.12 183 GLY A N 1
ATOM 1390 C CA . GLY A 1 183 ? -11.414 6.469 5.292 1.00 90.12 183 GLY A CA 1
ATOM 1391 C C . GLY A 1 183 ? -10.580 7.729 5.461 1.00 90.12 183 GLY A C 1
ATOM 1392 O O . GLY A 1 183 ? -10.845 8.510 6.368 1.00 90.12 183 GLY A O 1
ATOM 1393 N N . LEU A 1 184 ? -9.592 7.941 4.591 1.00 89.88 184 LEU A N 1
ATOM 1394 C CA . LEU A 1 184 ? -8.830 9.187 4.567 1.00 89.88 184 LEU A CA 1
ATOM 1395 C C . LEU A 1 184 ? -9.428 10.171 3.565 1.00 89.88 184 LEU A C 1
ATOM 1397 O O . LEU A 1 184 ? -9.710 9.813 2.422 1.00 89.88 184 LEU A O 1
ATOM 1401 N N . THR A 1 185 ? -9.593 11.419 3.990 1.00 84.19 185 THR A N 1
ATOM 1402 C CA . THR A 1 185 ? -10.054 12.520 3.145 1.00 84.19 185 THR A CA 1
ATOM 1403 C C . THR A 1 185 ? -9.363 13.818 3.549 1.00 84.19 185 THR A C 1
ATOM 1405 O O . THR A 1 185 ? -9.041 14.019 4.720 1.00 84.19 185 THR A O 1
ATOM 1408 N N . THR A 1 186 ? -9.133 14.692 2.573 1.00 71.50 186 THR A N 1
ATOM 1409 C CA . THR A 1 186 ? -8.647 16.064 2.774 1.00 71.50 186 THR A CA 1
ATOM 1410 C C . THR A 1 186 ? -9.740 17.002 3.282 1.00 71.50 186 THR A C 1
ATOM 1412 O O . THR A 1 186 ? -9.426 18.053 3.836 1.00 71.50 186 THR A O 1
ATOM 1415 N N . SER A 1 187 ? -11.009 16.605 3.138 1.00 65.00 187 SER A N 1
ATOM 1416 C CA . SER A 1 187 ? -12.183 17.393 3.521 1.00 65.00 187 SER A CA 1
ATOM 1417 C C . SER A 1 187 ? -13.061 16.588 4.487 1.00 65.00 187 SER A C 1
ATOM 1419 O O . SER A 1 187 ? -14.031 15.959 4.063 1.00 65.00 187 SER A O 1
ATOM 1421 N N . PRO A 1 188 ? -12.725 16.550 5.790 1.00 58.25 188 PRO A N 1
ATOM 1422 C CA . PRO A 1 188 ? -13.500 15.810 6.789 1.00 58.25 188 PRO A CA 1
ATOM 1423 C C . PRO A 1 188 ? -14.831 16.491 7.157 1.00 58.25 188 PRO A C 1
ATOM 1425 O O . PRO A 1 188 ? -15.632 15.914 7.890 1.00 58.25 188 PRO A O 1
ATOM 1428 N N . GLU A 1 189 ? -15.076 17.719 6.689 1.00 57.28 189 GLU A N 1
ATOM 1429 C CA . GLU A 1 189 ? -16.295 18.469 6.994 1.00 57.28 189 GLU A CA 1
ATOM 1430 C C . GLU A 1 189 ? -17.508 17.926 6.226 1.00 57.28 189 GLU A C 1
ATOM 1432 O O . GLU A 1 189 ? -17.441 17.640 5.029 1.00 57.28 189 GLU A O 1
ATOM 1437 N N . ILE A 1 190 ? -18.652 17.824 6.915 1.00 57.69 190 ILE A N 1
ATOM 1438 C CA . ILE A 1 190 ? -19.939 17.556 6.267 1.00 57.69 190 ILE A CA 1
ATOM 1439 C C . ILE A 1 190 ? -20.231 18.748 5.349 1.00 57.69 190 ILE A C 1
ATOM 1441 O O . ILE A 1 190 ? -20.326 19.870 5.856 1.00 57.69 190 ILE A O 1
ATOM 1445 N N . PRO A 1 191 ? -20.399 18.546 4.031 1.00 57.34 191 PRO A N 1
ATOM 1446 C CA . PRO A 1 191 ? -20.615 19.659 3.126 1.00 57.34 191 PRO A CA 1
ATOM 1447 C C . PRO A 1 191 ? -21.876 20.425 3.525 1.00 57.34 191 PRO A C 1
ATOM 1449 O O . PRO A 1 191 ? -22.970 19.862 3.619 1.00 57.34 191 PRO A O 1
ATOM 1452 N N . VAL A 1 192 ? -21.734 21.723 3.786 1.00 54.81 192 VAL A N 1
ATOM 1453 C CA . VAL A 1 192 ? -22.865 22.592 4.117 1.00 54.81 192 VAL A CA 1
ATOM 1454 C C . VAL A 1 192 ? -23.459 23.111 2.806 1.00 54.81 192 VAL A C 1
ATOM 1456 O O . VAL A 1 192 ? -23.014 24.123 2.276 1.00 54.81 192 VAL A O 1
ATOM 1459 N N . GLY A 1 193 ? -24.464 22.419 2.260 1.00 64.50 193 GLY A N 1
ATOM 1460 C CA . GLY A 1 193 ? -25.149 22.820 1.021 1.00 64.50 193 GLY A CA 1
ATOM 1461 C C . GLY A 1 193 ? -25.342 21.673 0.023 1.00 64.50 193 GLY A C 1
ATOM 1462 O O . GLY A 1 193 ? -25.559 20.536 0.421 1.00 64.50 193 GLY A O 1
ATOM 1463 N N . ASN A 1 194 ? -25.287 21.985 -1.278 1.00 59.62 194 ASN A N 1
ATOM 1464 C CA . ASN A 1 194 ? -25.377 21.016 -2.389 1.00 59.62 194 ASN A CA 1
ATOM 1465 C C . ASN A 1 194 ? -24.005 20.450 -2.811 1.00 59.62 194 ASN A C 1
ATOM 1467 O O . ASN A 1 194 ? -23.884 19.856 -3.885 1.00 59.62 194 ASN A O 1
ATOM 1471 N N . ASP A 1 195 ? -22.969 20.664 -2.006 1.00 60.88 195 ASP A N 1
ATOM 1472 C CA . ASP A 1 195 ? -21.636 20.159 -2.304 1.00 60.88 195 ASP A CA 1
ATOM 1473 C C . ASP A 1 195 ? -21.610 18.636 -2.146 1.00 60.88 195 ASP A C 1
ATOM 1475 O O . ASP A 1 195 ? -22.157 18.067 -1.199 1.00 60.88 195 ASP A O 1
ATOM 1479 N N . THR A 1 196 ? -21.013 17.955 -3.123 1.00 59.59 196 THR A N 1
ATOM 1480 C CA . THR A 1 196 ? -20.891 16.495 -3.085 1.00 59.59 196 THR A CA 1
ATOM 1481 C C . THR A 1 196 ? -19.768 16.137 -2.112 1.00 59.59 196 THR A C 1
ATOM 1483 O O . THR A 1 196 ? -18.652 16.613 -2.324 1.00 59.59 196 THR A O 1
ATOM 1486 N N . PRO A 1 197 ? -20.017 15.320 -1.071 1.00 64.56 197 PRO A N 1
ATOM 1487 C CA . PRO A 1 197 ? -18.966 14.907 -0.149 1.00 64.56 197 PRO A CA 1
ATOM 1488 C C . PRO A 1 197 ? -17.823 14.219 -0.900 1.00 64.56 197 PRO A C 1
ATOM 1490 O O . PRO A 1 197 ? -18.070 13.364 -1.759 1.00 64.56 197 PRO A O 1
ATOM 1493 N N . GLU A 1 198 ? -16.575 14.563 -0.573 1.00 75.25 198 GLU A N 1
ATOM 1494 C CA . GLU A 1 198 ? -15.418 13.850 -1.112 1.00 75.25 198 GLU A CA 1
ATOM 1495 C C . GLU A 1 198 ? -15.465 12.388 -0.657 1.00 75.25 198 GLU A C 1
ATOM 1497 O O . GLU A 1 198 ? -15.585 12.087 0.531 1.00 75.25 198 GLU A O 1
ATOM 1502 N N . THR A 1 199 ? -15.395 11.457 -1.611 1.00 85.44 199 THR A N 1
ATOM 1503 C CA . THR A 1 199 ? -15.378 10.028 -1.286 1.00 85.44 199 THR A CA 1
ATOM 1504 C C . THR A 1 199 ? -14.002 9.660 -0.719 1.00 85.44 199 THR A C 1
ATOM 1506 O O . THR A 1 199 ? -13.009 9.781 -1.448 1.00 85.44 199 THR A O 1
ATOM 1509 N N . PRO A 1 200 ? -13.913 9.184 0.536 1.00 90.94 200 PRO A N 1
ATOM 1510 C CA . PRO A 1 200 ? -12.633 8.926 1.182 1.00 90.94 200 PRO A CA 1
ATOM 1511 C C . PRO A 1 200 ? -11.859 7.801 0.484 1.00 90.94 200 PRO A C 1
ATOM 1513 O O . PRO A 1 200 ? -12.441 6.912 -0.140 1.00 90.94 200 PRO A O 1
ATOM 1516 N N . ALA A 1 201 ? -10.536 7.811 0.605 1.00 94.38 201 ALA A N 1
ATOM 1517 C CA . ALA A 1 201 ? -9.677 6.723 0.154 1.00 94.38 201 ALA A CA 1
ATOM 1518 C C . ALA A 1 201 ? -9.479 5.698 1.283 1.00 94.38 201 ALA A C 1
ATOM 1520 O O . ALA A 1 201 ? -9.229 6.065 2.431 1.00 94.38 201 ALA A O 1
ATOM 1521 N N . LEU A 1 202 ? -9.575 4.407 0.962 1.00 95.50 202 LEU A N 1
ATOM 1522 C CA . LEU A 1 202 ? -9.385 3.308 1.904 1.00 95.50 202 LEU A CA 1
ATOM 1523 C C . LEU A 1 202 ? -7.921 3.216 2.320 1.00 95.50 202 LEU A C 1
ATOM 1525 O O . LEU A 1 202 ? -7.051 2.950 1.493 1.00 95.50 202 LEU A O 1
ATOM 1529 N N . ARG A 1 203 ? -7.647 3.311 3.612 1.00 95.44 203 ARG A N 1
ATOM 1530 C CA . ARG A 1 203 ? -6.352 2.985 4.200 1.00 95.44 203 ARG A CA 1
ATOM 1531 C C . ARG A 1 203 ? -6.525 1.891 5.240 1.00 95.44 203 ARG A C 1
ATOM 1533 O O . ARG A 1 203 ? -7.489 1.923 5.993 1.00 95.44 203 ARG A O 1
ATOM 1540 N N . PHE A 1 204 ? -5.600 0.940 5.318 1.00 95.50 204 PHE A N 1
ATOM 1541 C CA . PHE A 1 204 ? -5.615 -0.016 6.423 1.00 95.50 204 PHE A CA 1
ATOM 1542 C C . PHE A 1 204 ? -4.825 0.530 7.611 1.00 95.50 204 PHE A C 1
ATOM 1544 O O . PHE A 1 204 ? -3.637 0.831 7.493 1.00 95.50 204 PHE A O 1
ATOM 1551 N N . GLY A 1 205 ? -5.495 0.640 8.755 1.00 94.25 205 GLY A N 1
ATOM 1552 C CA . GLY A 1 205 ? -4.859 0.784 10.058 1.00 94.25 205 GLY A CA 1
ATOM 1553 C C . GLY A 1 205 ? -4.609 -0.585 10.680 1.00 94.25 205 GLY A C 1
ATOM 1554 O O . GLY A 1 205 ? -5.344 -1.528 10.414 1.00 94.25 205 GLY A O 1
ATOM 1555 N N . ARG A 1 206 ? -3.589 -0.702 11.521 1.00 94.81 206 ARG A N 1
ATOM 1556 C CA . ARG A 1 206 ? -3.288 -1.874 12.339 1.00 94.81 206 ARG A CA 1
ATOM 1557 C C . ARG A 1 206 ? -3.430 -1.513 13.806 1.00 94.81 206 ARG A C 1
ATOM 1559 O O . ARG A 1 206 ? -2.863 -0.512 14.248 1.00 94.81 206 ARG A O 1
ATOM 1566 N N . ILE A 1 207 ? -4.123 -2.348 14.566 1.00 94.31 207 ILE A N 1
ATOM 1567 C CA . ILE A 1 207 ? -4.270 -2.153 16.010 1.00 94.31 207 ILE A CA 1
ATOM 1568 C C . ILE A 1 207 ? -2.962 -2.532 16.703 1.00 94.31 207 ILE A C 1
ATOM 1570 O O . ILE A 1 207 ? -2.494 -3.666 16.610 1.00 94.31 207 ILE A O 1
ATOM 1574 N N . LEU A 1 208 ? -2.366 -1.568 17.398 1.00 94.38 208 LEU A N 1
ATOM 1575 C CA . LEU A 1 208 ? -1.147 -1.729 18.187 1.00 94.38 208 LEU A CA 1
ATOM 1576 C C . LEU A 1 208 ? -1.447 -2.143 19.626 1.00 94.38 208 LEU A C 1
ATOM 1578 O O . LEU A 1 208 ? -0.710 -2.937 20.206 1.00 94.38 208 LEU A O 1
ATOM 1582 N N . ALA A 1 209 ? -2.511 -1.589 20.204 1.00 93.75 209 ALA A N 1
ATOM 1583 C CA . ALA A 1 209 ? -2.954 -1.901 21.553 1.00 93.75 209 ALA A CA 1
ATOM 1584 C C . ALA A 1 209 ? -4.458 -1.650 21.693 1.00 93.75 209 ALA A C 1
ATOM 1586 O O . ALA A 1 209 ? -5.020 -0.795 21.012 1.00 93.75 209 ALA A O 1
ATOM 1587 N N . LYS A 1 210 ? -5.088 -2.378 22.614 1.00 92.50 210 LYS A N 1
ATOM 1588 C CA . LYS A 1 210 ? -6.494 -2.220 22.990 1.00 92.50 210 LYS A CA 1
ATOM 1589 C C . LYS A 1 210 ? -6.592 -2.110 24.504 1.00 92.50 210 LYS A C 1
ATOM 1591 O O . LYS A 1 210 ? -5.994 -2.908 25.227 1.00 92.50 210 LYS A O 1
ATOM 1596 N N . THR A 1 211 ? -7.333 -1.118 24.967 1.00 91.00 211 THR A N 1
ATOM 1597 C CA . THR A 1 211 ? -7.766 -0.977 26.359 1.00 91.00 211 THR A CA 1
ATOM 1598 C C . THR A 1 211 ? -9.290 -1.143 26.417 1.00 91.00 211 THR A C 1
ATOM 1600 O O . THR A 1 211 ? -9.913 -1.263 25.362 1.00 91.00 211 THR A O 1
ATOM 1603 N N . PRO A 1 212 ? -9.916 -1.179 27.607 1.00 88.38 212 PRO A N 1
ATOM 1604 C CA . PRO A 1 212 ? -11.375 -1.184 27.703 1.00 88.38 212 PRO A CA 1
ATOM 1605 C C . PRO A 1 212 ? -12.048 0.017 27.025 1.00 88.38 212 PRO A C 1
ATOM 1607 O O . PRO A 1 212 ? -13.168 -0.138 26.563 1.00 88.38 212 PRO A O 1
ATOM 1610 N N . ASP A 1 213 ? -11.350 1.154 26.914 1.00 87.94 213 ASP A N 1
ATOM 1611 C CA . ASP A 1 213 ? -11.948 2.429 26.491 1.00 87.94 213 ASP A CA 1
ATOM 1612 C C . ASP A 1 213 ? -11.339 2.984 25.185 1.00 87.94 213 ASP A C 1
ATOM 1614 O O . ASP A 1 213 ? -11.765 4.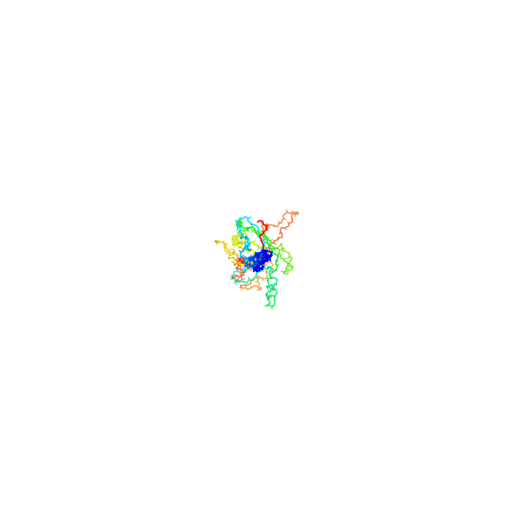027 24.684 1.00 87.94 213 ASP A O 1
ATOM 1618 N N . SER A 1 214 ? -10.292 2.345 24.643 1.00 91.12 214 SER A N 1
ATOM 1619 C CA . SER A 1 214 ? -9.589 2.853 23.459 1.00 91.12 214 SER A CA 1
ATOM 1620 C C . SER A 1 214 ? -8.848 1.806 22.625 1.00 91.12 214 SER A C 1
ATOM 1622 O O . SER A 1 214 ? -8.376 0.782 23.128 1.00 91.12 214 SER A O 1
ATOM 1624 N N . LEU A 1 215 ? -8.677 2.121 21.339 1.00 92.75 215 LEU A N 1
ATOM 1625 C CA . LEU A 1 215 ? -7.818 1.421 20.386 1.00 92.75 215 LEU A CA 1
ATOM 1626 C C . LEU A 1 215 ? -6.664 2.333 19.967 1.00 92.75 215 LEU A C 1
ATOM 1628 O O . LEU A 1 215 ? -6.875 3.393 19.382 1.00 92.75 215 LEU A O 1
ATOM 1632 N N . ALA A 1 216 ? -5.431 1.898 20.213 1.00 94.44 216 ALA A N 1
ATOM 1633 C CA . ALA A 1 216 ? -4.254 2.518 19.622 1.00 94.44 216 ALA A CA 1
ATOM 1634 C C . ALA A 1 216 ? -3.993 1.877 18.261 1.00 94.44 216 ALA A C 1
ATOM 1636 O O . ALA A 1 216 ? -3.807 0.661 18.169 1.00 94.44 216 ALA A O 1
ATOM 1637 N N . ILE A 1 217 ? -3.955 2.688 17.211 1.00 94.56 217 ILE A N 1
ATOM 1638 C CA . ILE A 1 217 ? -3.783 2.240 15.832 1.00 94.56 217 ILE A CA 1
ATOM 1639 C C . ILE A 1 217 ? -2.570 2.915 15.202 1.00 94.56 217 ILE A C 1
ATOM 1641 O O . ILE A 1 217 ? -2.261 4.065 15.502 1.00 94.56 217 ILE A O 1
ATOM 1645 N N . THR A 1 218 ? -1.901 2.215 14.292 1.00 95.06 218 THR A N 1
ATOM 1646 C CA . THR A 1 218 ? -0.978 2.824 13.330 1.00 95.06 218 THR A CA 1
ATOM 1647 C C . THR A 1 218 ? -1.486 2.571 11.932 1.00 95.06 218 THR A C 1
ATOM 1649 O O . THR A 1 218 ? -1.996 1.498 11.638 1.00 95.06 218 THR A O 1
ATOM 1652 N N . TYR A 1 219 ? -1.327 3.534 11.046 1.00 95.44 219 TYR A N 1
ATOM 1653 C CA . TYR A 1 219 ? -1.668 3.372 9.642 1.00 95.44 219 TYR A CA 1
ATOM 1654 C C . TYR A 1 219 ? -0.422 3.569 8.789 1.00 95.44 219 TYR A C 1
ATOM 1656 O O . TYR A 1 219 ? -0.473 4.243 7.771 1.00 95.44 219 TYR A O 1
ATOM 1664 N N . ARG A 1 220 ? 0.718 3.001 9.201 1.00 96.25 220 ARG A N 1
ATOM 1665 C CA . ARG A 1 220 ? 1.953 2.948 8.406 1.00 96.25 220 ARG A CA 1
ATOM 1666 C C . ARG A 1 220 ? 2.040 1.671 7.586 1.00 96.25 220 ARG A C 1
ATOM 1668 O O . ARG A 1 220 ? 1.677 0.585 8.033 1.00 96.25 220 ARG A O 1
ATOM 1675 N N . TYR A 1 221 ? 2.613 1.804 6.400 1.00 97.69 221 TYR A N 1
ATOM 1676 C CA . TYR A 1 221 ? 3.044 0.687 5.568 1.00 97.69 221 TYR A CA 1
ATOM 1677 C C . TYR A 1 221 ? 4.565 0.531 5.645 1.00 97.69 221 TYR A C 1
ATOM 1679 O O . TYR A 1 221 ? 5.285 1.511 5.841 1.00 97.69 221 TYR A O 1
ATOM 1687 N N . GLY A 1 222 ? 5.061 -0.694 5.498 1.00 97.75 222 GLY A N 1
ATOM 1688 C CA . GLY A 1 222 ? 6.482 -1.006 5.641 1.00 97.75 222 GLY A CA 1
ATOM 1689 C C . GLY A 1 222 ? 7.272 -0.818 4.348 1.00 97.75 222 GLY A C 1
ATOM 1690 O O . GLY A 1 222 ? 8.353 -0.226 4.358 1.00 97.75 222 GLY A O 1
ATOM 1691 N N . SER A 1 223 ? 6.753 -1.334 3.232 1.00 98.56 223 SER A N 1
ATOM 1692 C CA . SER A 1 223 ? 7.475 -1.339 1.958 1.00 98.56 223 SER A CA 1
ATOM 1693 C C . SER A 1 223 ? 6.576 -1.554 0.739 1.00 98.56 223 SER A C 1
ATOM 1695 O O . SER A 1 223 ? 5.419 -1.965 0.851 1.00 98.56 223 SER A O 1
ATOM 1697 N N . ALA A 1 224 ? 7.153 -1.324 -0.441 1.00 98.62 224 ALA A N 1
ATOM 1698 C CA . ALA A 1 224 ? 6.635 -1.773 -1.725 1.00 98.62 224 ALA A CA 1
ATOM 1699 C C . ALA A 1 224 ? 7.624 -2.724 -2.407 1.00 98.62 224 ALA A C 1
ATOM 1701 O O . ALA A 1 224 ? 8.778 -2.361 -2.632 1.00 98.62 224 ALA A O 1
ATOM 1702 N N . ASP A 1 225 ? 7.159 -3.902 -2.817 1.00 98.56 225 ASP A N 1
ATOM 1703 C CA . ASP A 1 225 ? 7.862 -4.726 -3.802 1.00 98.56 225 ASP A CA 1
ATOM 1704 C C . ASP A 1 225 ? 7.478 -4.233 -5.195 1.00 98.56 225 ASP A C 1
ATOM 1706 O O . ASP A 1 225 ? 6.357 -4.471 -5.639 1.00 98.56 225 ASP A O 1
ATOM 1710 N N . ILE A 1 226 ? 8.378 -3.527 -5.876 1.00 98.44 226 ILE A N 1
ATOM 1711 C CA . ILE A 1 226 ? 8.129 -2.932 -7.191 1.00 98.44 226 ILE A CA 1
ATOM 1712 C C . ILE A 1 226 ? 8.742 -3.790 -8.289 1.00 98.44 226 ILE A C 1
ATOM 1714 O O . ILE A 1 226 ? 9.906 -4.170 -8.207 1.00 98.44 226 ILE A O 1
ATOM 1718 N N . THR A 1 227 ? 7.980 -4.027 -9.355 1.00 98.12 227 THR A N 1
ATOM 1719 C CA . THR A 1 227 ? 8.481 -4.524 -10.642 1.00 98.12 227 THR A CA 1
ATOM 1720 C C . THR A 1 227 ? 8.408 -3.401 -11.665 1.00 98.12 227 THR A C 1
ATOM 1722 O O . THR A 1 227 ? 7.336 -2.840 -11.899 1.00 98.12 227 THR A O 1
ATOM 1725 N N . LEU A 1 228 ? 9.536 -3.070 -12.289 1.00 97.25 228 LEU A N 1
ATOM 1726 C CA . LEU A 1 228 ? 9.559 -2.084 -13.362 1.00 97.25 228 LEU A CA 1
ATOM 1727 C C . LEU A 1 228 ? 9.107 -2.743 -14.667 1.00 97.25 228 LEU A C 1
ATOM 1729 O O . LEU A 1 228 ? 9.843 -3.541 -15.241 1.00 97.25 228 LEU A O 1
ATOM 1733 N N . ASN A 1 229 ? 7.918 -2.401 -15.159 1.00 94.75 229 ASN A N 1
ATOM 1734 C CA . ASN A 1 229 ? 7.385 -2.996 -16.386 1.00 94.75 229 ASN A CA 1
ATOM 1735 C C . ASN A 1 229 ? 7.973 -2.315 -17.626 1.00 94.75 229 ASN A C 1
ATOM 1737 O O . ASN A 1 229 ? 8.431 -2.984 -18.551 1.00 94.75 229 ASN A O 1
ATOM 1741 N N . SER A 1 230 ? 7.978 -0.981 -17.647 1.00 93.94 230 SER A N 1
ATOM 1742 C CA . SER A 1 230 ? 8.529 -0.189 -18.748 1.00 93.94 230 SER A CA 1
ATOM 1743 C C . SER A 1 230 ? 8.843 1.248 -18.322 1.00 93.94 230 SER A C 1
ATOM 1745 O O . SER A 1 230 ? 8.388 1.724 -17.282 1.00 93.94 230 SER A O 1
ATOM 1747 N N . ILE A 1 231 ? 9.626 1.942 -19.149 1.00 93.56 231 ILE A N 1
ATOM 1748 C CA . ILE A 1 231 ? 9.835 3.392 -19.070 1.00 93.56 231 ILE A CA 1
ATOM 1749 C C . ILE A 1 231 ? 8.998 4.016 -20.185 1.00 93.56 231 ILE A C 1
ATOM 1751 O O . ILE A 1 231 ? 9.125 3.609 -21.340 1.00 93.56 231 ILE A O 1
ATOM 1755 N N . VAL A 1 232 ? 8.117 4.950 -19.835 1.00 88.25 232 VAL A N 1
ATOM 1756 C CA . VAL A 1 232 ? 7.138 5.544 -20.757 1.00 88.25 232 VAL A CA 1
ATOM 1757 C C . VAL A 1 232 ? 7.720 6.765 -21.467 1.00 88.25 232 VAL A C 1
ATOM 1759 O O . VAL A 1 232 ? 7.593 6.886 -22.684 1.00 88.25 232 VAL A O 1
ATOM 1762 N N . ARG A 1 233 ? 8.351 7.668 -20.711 1.00 72.00 233 ARG A N 1
ATOM 1763 C CA . ARG A 1 233 ? 8.976 8.904 -21.204 1.00 72.00 233 ARG A CA 1
ATOM 1764 C C . ARG A 1 233 ? 10.112 9.341 -20.298 1.00 72.00 233 ARG A C 1
ATOM 1766 O O . ARG A 1 233 ? 10.079 8.971 -19.103 1.00 72.00 233 ARG A O 1
#

pLDDT: mean 84.99, std 16.35, range [33.53, 98.69]

Secondary structure (DSSP, 8-state):
------------HHHHHHHHHHHHHHHHHHHHHHHHHHHHH--PPPP-TT-EEEEEEEEEETTS-EEEES-HHHHHHHHHTT-TT-EE---EEEETT----TT-EEEEP--BS--SS-SSEEEEHHHHHHHHHHTTT--TT-EEEEE---TT---EEEEEHHHHHHTT--TTT--TT-EEEEEE-S--SPPSSSPPPPPPEEEEEEEEEE-SSEEEEE--EEEEEEEEEEE--